Protein AF-A0A662V0G4-F1 (afdb_monomer_lite)

Foldseek 3Di:
DQKDKAKEFEDEPPDDQAAKEAEQVRCVSQVHDQQWWKWKADPQDIAIHRYDYDNDDHRYIYHHNNVCVRRVHDGIGMIMIGTDLEGEAQEKEKEWPDPDDDPQQVVQVLVVLAQDKDFAPDWDWDQDPVGITIIGMHGPGPDRIYTHHPNRHYHYPPPDDDPPPDDDDLQVLQLVLLCVLLVVVVWDKDAQDWFAFPVRDTDTFGMKTWDDDPNDIQIETEAEELDPDAAELVVLVVVLCNQVRTPDHHPAYEYEYQHHPPRNVVSCVVSRYHYQHLVHGDDPVCSVSSSVSSNVVVVVVVCVVDPPPVVVVPPPPPPPDDDD

Radius of gyration: 27.11 Å; chains: 1; bounding box: 57×65×72 Å

Secondary structure (DSSP, 8-state):
--EEEEEEEEESSSS-TT-EEEEHHHHHHHT--TT--EEEE-SS-EEEE--EEE--STTEEEEEHHHHHHHT-SSEEEEEEEE-SEEE-SEEEEEESSSPPPHHHHHHHHHHHTTEEEETT--EEEEETTEEEEEEEE-S-SSSEEEE-TTSEEEE---S-----S---THHHHHHHHHHHHHHTT-EEEEEEEEEBTTS-EEEEEEEEEEEETTEEEEEEEEEE--SSPBPHHHHHHHHHHHHHBSS--SEEEEEES-B-HHHHHHHHHTT-EEEE-SS---GGGHHHHHHHHHHHHHHHHHHHS---GGGSSTTTTTSS---

pLDDT: mean 83.18, std 15.46, range [26.61, 97.81]

Structure (mmCIF, N/CA/C/O backbone):
data_AF-A0A662V0G4-F1
#
_entry.id   AF-A0A662V0G4-F1
#
loop_
_atom_site.group_PDB
_atom_site.id
_atom_site.type_symbol
_atom_site.label_atom_id
_atom_site.label_alt_id
_atom_site.label_comp_id
_atom_site.label_asym_id
_atom_site.label_entity_id
_atom_site.label_seq_id
_atom_site.pdbx_PDB_ins_code
_atom_site.Cartn_x
_atom_site.Cartn_y
_atom_site.Cartn_z
_atom_site.occupancy
_atom_site.B_iso_or_equiv
_atom_site.auth_seq_id
_atom_site.auth_comp_id
_atom_site.auth_asym_id
_atom_site.auth_atom_id
_atom_site.pdbx_PDB_model_num
ATOM 1 N N . MET A 1 1 ? 1.136 -5.731 -33.410 1.00 61.22 1 MET A N 1
ATOM 2 C CA . MET A 1 1 ? 2.241 -5.546 -32.441 1.00 61.22 1 MET A CA 1
ATOM 3 C C . MET A 1 1 ? 3.493 -5.226 -33.228 1.00 61.22 1 MET A C 1
ATOM 5 O O . MET A 1 1 ? 3.832 -6.009 -34.108 1.00 61.22 1 MET A O 1
ATOM 9 N N . ASN A 1 2 ? 4.145 -4.099 -32.943 1.00 84.56 2 ASN A N 1
ATOM 10 C CA . ASN A 1 2 ? 5.419 -3.763 -33.577 1.00 84.56 2 ASN A CA 1
ATOM 11 C C . ASN A 1 2 ? 6.493 -4.709 -33.032 1.00 84.56 2 ASN A C 1
ATOM 13 O O . ASN A 1 2 ? 6.664 -4.815 -31.814 1.00 84.56 2 ASN A O 1
ATOM 17 N N . LYS A 1 3 ? 7.183 -5.420 -33.924 1.00 92.81 3 LYS A N 1
ATOM 18 C CA . LYS A 1 3 ? 8.280 -6.328 -33.582 1.00 92.81 3 LYS A CA 1
ATOM 19 C C . LYS A 1 3 ? 9.451 -6.148 -34.537 1.00 92.81 3 LYS A C 1
ATOM 21 O O . LYS A 1 3 ? 9.243 -5.809 -35.699 1.00 92.81 3 LYS A O 1
ATOM 26 N N . ALA A 1 4 ? 10.653 -6.405 -34.043 1.00 95.50 4 ALA A N 1
ATOM 27 C CA . ALA A 1 4 ? 11.883 -6.375 -34.819 1.00 95.50 4 ALA A CA 1
ATOM 28 C C . ALA A 1 4 ? 12.682 -7.655 -34.561 1.00 95.50 4 ALA A C 1
ATOM 30 O O . ALA A 1 4 ? 12.714 -8.162 -33.437 1.00 95.50 4 ALA A O 1
ATOM 31 N N . ARG A 1 5 ? 13.313 -8.183 -35.612 1.00 96.81 5 ARG A N 1
ATOM 32 C CA . ARG A 1 5 ? 14.304 -9.253 -35.482 1.00 96.81 5 ARG A CA 1
ATOM 33 C C . ARG A 1 5 ? 15.634 -8.641 -35.082 1.00 96.81 5 ARG A C 1
ATOM 35 O O . ARG A 1 5 ? 16.038 -7.634 -35.655 1.00 96.81 5 ARG A O 1
ATOM 42 N N . VAL A 1 6 ? 16.289 -9.261 -34.114 1.00 97.38 6 VAL A N 1
ATOM 43 C CA . VAL A 1 6 ? 17.529 -8.755 -33.532 1.00 97.38 6 VAL A CA 1
ATOM 44 C C . VAL A 1 6 ? 18.535 -9.874 -33.325 1.00 97.38 6 VAL A C 1
ATOM 46 O O . VAL A 1 6 ? 18.170 -11.040 -33.167 1.00 97.38 6 VAL A O 1
ATOM 49 N N . ILE A 1 7 ? 19.808 -9.501 -33.304 1.00 97.81 7 ILE A N 1
ATOM 50 C CA . ILE A 1 7 ? 20.884 -10.330 -32.771 1.00 97.81 7 ILE A CA 1
ATOM 51 C C . ILE A 1 7 ? 20.972 -10.014 -31.279 1.00 97.81 7 ILE A C 1
ATOM 53 O O . ILE A 1 7 ? 21.059 -8.849 -30.901 1.00 97.81 7 ILE A O 1
ATOM 57 N N . ILE A 1 8 ? 20.910 -11.032 -30.430 1.00 97.44 8 ILE A N 1
ATOM 58 C CA . ILE A 1 8 ? 21.056 -10.899 -28.982 1.00 97.44 8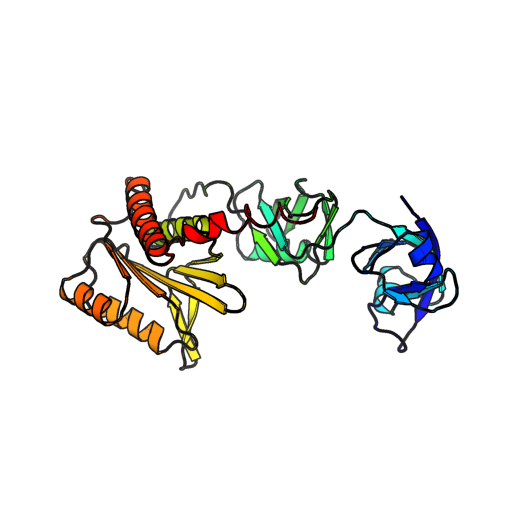 ILE A CA 1
ATOM 59 C C . ILE A 1 8 ? 22.460 -11.357 -28.617 1.00 97.44 8 ILE A C 1
ATOM 61 O O . ILE A 1 8 ? 22.795 -12.517 -28.841 1.00 97.44 8 ILE A O 1
ATOM 65 N N . GLU A 1 9 ? 23.255 -10.470 -28.030 1.00 97.19 9 GLU A N 1
ATOM 66 C CA . GLU A 1 9 ? 24.608 -10.762 -27.556 1.00 97.19 9 GLU A CA 1
ATOM 67 C C . GLU A 1 9 ? 24.687 -10.612 -26.033 1.00 97.19 9 GLU A C 1
ATOM 69 O O . GLU A 1 9 ? 24.270 -9.601 -25.466 1.00 97.19 9 GLU A O 1
ATOM 74 N N . VAL A 1 10 ? 25.242 -11.615 -25.357 1.00 95.56 10 VAL A N 1
ATOM 75 C CA . VAL A 1 10 ? 25.528 -11.577 -23.922 1.00 95.56 10 VAL A CA 1
ATOM 76 C C . VAL A 1 10 ? 26.923 -11.004 -23.718 1.00 95.56 10 VAL A C 1
ATOM 78 O O . VAL A 1 10 ? 27.914 -11.582 -24.158 1.00 95.56 10 VAL A O 1
ATOM 81 N N . LYS A 1 11 ? 27.020 -9.897 -22.982 1.00 92.75 11 LYS A N 1
ATOM 82 C CA . LYS A 1 11 ? 28.309 -9.350 -22.547 1.00 92.75 11 LYS A CA 1
ATOM 83 C C . LYS A 1 11 ? 28.551 -9.683 -21.079 1.00 92.75 11 LYS A C 1
ATOM 85 O O . LYS A 1 11 ? 27.774 -9.299 -20.203 1.00 92.75 11 LYS A O 1
ATOM 90 N N . LYS A 1 12 ? 29.646 -10.398 -20.823 1.00 79.62 12 LYS A N 1
ATOM 91 C CA . LYS A 1 12 ? 30.156 -10.664 -19.474 1.00 79.62 12 LYS A CA 1
ATOM 92 C C . LYS A 1 12 ? 31.055 -9.495 -19.068 1.00 79.62 12 LYS A C 1
ATOM 94 O O . LYS A 1 12 ? 31.826 -9.004 -19.887 1.00 79.62 12 LYS A O 1
ATOM 99 N N . ASP A 1 13 ? 30.881 -9.013 -17.843 1.00 76.69 13 ASP A N 1
ATOM 100 C CA . ASP A 1 13 ? 31.739 -8.034 -17.153 1.00 76.69 13 ASP A CA 1
ATOM 101 C C . ASP A 1 13 ? 31.796 -6.593 -17.702 1.00 76.69 13 ASP A C 1
ATOM 103 O O . ASP A 1 13 ? 32.146 -5.679 -16.960 1.00 76.69 13 ASP A O 1
ATOM 107 N N . SER A 1 14 ? 31.392 -6.337 -18.951 1.00 78.12 14 SER A N 1
ATOM 108 C CA . SER A 1 14 ? 31.441 -4.994 -19.558 1.00 78.12 14 SER A CA 1
ATOM 109 C C . SER A 1 14 ? 30.128 -4.203 -19.482 1.00 78.12 14 SER A C 1
ATOM 111 O O . SER A 1 14 ? 30.079 -3.042 -19.882 1.00 78.12 14 SER A O 1
ATOM 113 N N . VAL A 1 15 ? 29.044 -4.820 -19.007 1.00 84.62 15 VAL A N 1
ATOM 114 C CA . VAL A 1 15 ? 27.724 -4.188 -18.851 1.00 84.62 15 VAL A CA 1
ATOM 115 C C . VAL A 1 15 ? 27.079 -4.627 -17.542 1.00 84.62 15 VAL A C 1
ATOM 117 O O . VAL A 1 15 ? 27.382 -5.694 -17.010 1.00 84.62 15 VAL A O 1
ATOM 120 N N . ASN A 1 16 ? 26.149 -3.820 -17.023 1.00 86.69 16 ASN A N 1
ATOM 121 C CA . ASN A 1 16 ? 25.355 -4.205 -15.858 1.00 86.69 16 ASN A CA 1
ATOM 122 C C . ASN A 1 16 ? 24.701 -5.588 -16.105 1.00 86.69 16 ASN A C 1
ATOM 124 O O . ASN A 1 16 ? 24.047 -5.757 -17.138 1.00 86.69 16 ASN A O 1
ATOM 128 N N . PRO A 1 17 ? 24.809 -6.561 -15.175 1.00 85.38 17 PRO A N 1
ATOM 129 C CA . PRO A 1 17 ? 24.308 -7.926 -15.373 1.00 85.38 17 PRO A CA 1
ATOM 130 C C . PRO A 1 17 ? 22.815 -8.034 -15.707 1.00 85.38 17 PRO A C 1
ATOM 132 O O . PRO A 1 17 ? 22.381 -9.053 -16.241 1.00 85.38 17 PRO A O 1
ATOM 135 N N . ASN A 1 18 ? 22.027 -7.000 -15.396 1.00 85.25 18 ASN A N 1
ATOM 136 C CA . ASN A 1 18 ? 20.592 -6.926 -15.667 1.00 85.25 18 ASN A CA 1
ATOM 137 C C . ASN A 1 18 ? 20.233 -5.964 -16.820 1.00 85.25 18 ASN A C 1
ATOM 139 O O . ASN A 1 18 ? 19.049 -5.707 -17.041 1.00 85.25 18 ASN A O 1
ATOM 143 N N . ALA A 1 19 ? 21.219 -5.385 -17.514 1.00 89.88 19 ALA A N 1
ATOM 144 C CA . ALA A 1 19 ? 20.977 -4.442 -18.602 1.00 89.88 19 ALA A CA 1
ATOM 145 C C . ALA A 1 19 ? 20.433 -5.126 -19.857 1.00 89.88 19 ALA A C 1
ATOM 147 O O . ALA A 1 19 ? 20.766 -6.273 -20.160 1.00 89.88 19 ALA A O 1
ATOM 148 N N . VAL A 1 20 ? 19.631 -4.362 -20.599 1.00 93.88 20 VAL A N 1
ATOM 149 C CA . VAL A 1 20 ? 19.182 -4.670 -21.957 1.00 93.88 20 VAL A CA 1
ATOM 150 C C . VAL A 1 20 ? 19.365 -3.407 -22.784 1.00 93.88 20 VAL A C 1
ATOM 152 O O . VAL A 1 20 ? 18.537 -2.498 -22.739 1.00 93.88 20 VAL A O 1
ATOM 155 N N . LEU A 1 21 ? 20.489 -3.334 -23.485 1.00 96.19 21 LEU A N 1
ATOM 156 C CA . LEU A 1 21 ? 20.830 -2.234 -24.376 1.00 96.19 21 LEU A CA 1
ATOM 157 C C . LEU A 1 21 ? 20.339 -2.585 -25.775 1.00 96.19 21 LEU A C 1
ATOM 159 O O . LEU A 1 21 ? 20.616 -3.676 -26.267 1.00 96.19 21 LEU A O 1
ATOM 163 N N . VAL A 1 22 ? 19.605 -1.684 -26.413 1.00 97.00 22 VAL A N 1
ATOM 164 C CA . VAL A 1 22 ? 18.992 -1.924 -27.721 1.00 97.00 22 VAL A CA 1
ATOM 165 C C . VAL A 1 22 ? 19.455 -0.840 -28.682 1.00 97.00 22 VAL A C 1
ATOM 167 O O . VAL A 1 22 ? 19.440 0.343 -28.333 1.00 97.00 22 VAL A O 1
ATOM 170 N N . ALA A 1 23 ? 19.847 -1.256 -29.886 1.00 97.31 23 ALA A N 1
ATOM 171 C CA . ALA A 1 23 ? 20.289 -0.358 -30.942 1.00 97.31 23 ALA A CA 1
ATOM 172 C C . ALA A 1 23 ? 19.250 0.730 -31.255 1.00 97.31 23 ALA A C 1
ATOM 174 O O . ALA A 1 23 ? 18.039 0.482 -31.259 1.00 97.31 23 ALA A O 1
ATOM 175 N N . GLU A 1 24 ? 19.728 1.936 -31.555 1.00 96.88 24 GLU A N 1
ATOM 176 C CA . GLU A 1 24 ? 18.882 3.108 -31.810 1.00 96.88 24 GLU A CA 1
ATOM 177 C C . GLU A 1 24 ? 17.859 2.880 -32.924 1.00 96.88 24 GLU A C 1
ATOM 179 O O . GLU A 1 24 ? 16.685 3.213 -32.762 1.00 96.88 24 GLU A O 1
ATOM 184 N N . ASN A 1 25 ? 18.279 2.217 -34.004 1.00 96.38 25 ASN A N 1
ATOM 185 C CA . ASN A 1 25 ? 17.421 1.920 -35.146 1.00 96.38 25 ASN A CA 1
ATOM 186 C C . ASN A 1 25 ? 16.243 1.002 -34.768 1.00 96.38 25 ASN A C 1
ATOM 188 O O . ASN A 1 25 ? 15.147 1.150 -35.298 1.00 96.38 25 ASN A O 1
ATOM 192 N N . VAL A 1 26 ? 16.446 0.072 -33.829 1.00 96.12 26 VAL A N 1
ATOM 193 C CA . VAL A 1 26 ? 15.387 -0.813 -33.322 1.00 96.12 26 VAL A CA 1
ATOM 194 C C . VAL A 1 26 ? 14.425 -0.033 -32.425 1.00 96.12 26 VAL A C 1
ATOM 196 O O . VAL A 1 26 ? 13.214 -0.245 -32.490 1.00 96.12 26 VAL A O 1
ATOM 199 N N . PHE A 1 27 ? 14.946 0.892 -31.612 1.00 94.75 27 PHE A N 1
ATOM 200 C CA . PHE A 1 27 ? 14.135 1.806 -30.803 1.00 94.75 27 PHE A CA 1
ATOM 201 C C . PHE A 1 27 ? 13.198 2.643 -31.676 1.00 94.75 27 PHE A C 1
ATOM 203 O O . PHE A 1 27 ? 11.999 2.717 -31.406 1.00 94.75 27 PHE A O 1
ATOM 210 N N . GLU A 1 28 ? 13.735 3.219 -32.747 1.00 93.94 28 GLU A N 1
ATOM 211 C CA . GLU A 1 28 ? 12.999 4.060 -33.690 1.00 93.94 28 GLU A CA 1
ATOM 212 C C . GLU A 1 28 ? 11.995 3.250 -34.509 1.00 93.94 28 GLU A C 1
ATOM 214 O O . GLU A 1 28 ? 10.819 3.610 -34.556 1.00 93.94 28 GLU A O 1
ATOM 219 N N . GLN A 1 29 ? 12.408 2.100 -35.056 1.00 94.31 29 GLN A N 1
ATOM 220 C CA . GLN A 1 29 ? 11.527 1.192 -35.797 1.00 94.31 29 GLN A CA 1
ATOM 221 C C . GLN A 1 29 ? 10.298 0.780 -34.976 1.00 94.31 29 GLN A C 1
ATOM 223 O O . GLN A 1 29 ? 9.192 0.655 -35.503 1.00 94.31 29 GLN A O 1
ATOM 228 N N . LEU A 1 30 ? 10.485 0.531 -33.680 1.00 93.62 30 LEU A N 1
ATOM 229 C CA . LEU A 1 30 ? 9.405 0.124 -32.788 1.00 93.62 30 LEU A CA 1
ATOM 230 C C . LEU A 1 30 ? 8.642 1.305 -32.176 1.00 93.62 30 LEU A C 1
ATOM 232 O O . LEU A 1 30 ? 7.596 1.080 -31.557 1.00 93.62 30 LEU A O 1
ATOM 236 N N . GLY A 1 31 ? 9.129 2.536 -32.352 1.00 92.19 31 GLY A N 1
ATOM 237 C CA . GLY A 1 31 ? 8.601 3.736 -31.709 1.00 92.19 31 GLY A CA 1
ATOM 238 C C . GLY A 1 31 ? 8.655 3.638 -30.185 1.00 92.19 31 GLY A C 1
ATOM 239 O O . GLY A 1 31 ? 7.655 3.909 -29.518 1.00 92.19 31 GLY A O 1
ATOM 240 N N . LEU A 1 32 ? 9.760 3.133 -29.634 1.00 90.69 32 LEU A N 1
ATOM 241 C CA . LEU A 1 32 ? 9.944 2.940 -28.195 1.00 90.69 32 LEU A CA 1
ATOM 242 C C . LEU A 1 32 ? 10.338 4.242 -27.489 1.00 90.69 32 LEU A C 1
ATOM 244 O O . LEU A 1 32 ? 11.076 5.063 -28.025 1.00 90.69 32 LEU A O 1
ATOM 248 N N . SER A 1 33 ? 9.883 4.377 -26.246 1.00 87.12 33 SER A N 1
ATOM 249 C CA . SER A 1 33 ? 10.313 5.400 -25.290 1.00 87.12 33 SER A CA 1
ATOM 250 C C . SER A 1 33 ? 10.992 4.771 -24.070 1.00 87.12 33 SER A C 1
ATOM 252 O O . SER A 1 33 ? 10.814 3.585 -23.788 1.00 87.12 33 SER A O 1
ATOM 254 N N . ASP A 1 34 ? 11.683 5.578 -23.262 1.00 78.75 34 ASP A N 1
ATOM 255 C CA . ASP A 1 34 ? 12.341 5.131 -22.020 1.00 78.75 34 ASP A CA 1
ATOM 256 C C . ASP A 1 34 ? 11.374 4.632 -20.930 1.00 78.75 34 ASP A C 1
ATOM 258 O O . ASP A 1 34 ? 11.798 4.189 -19.856 1.00 78.75 34 ASP A O 1
ATOM 262 N N . LYS A 1 35 ? 10.061 4.746 -21.151 1.00 77.69 35 LYS A N 1
ATOM 263 C CA . LYS A 1 35 ? 9.017 4.241 -20.249 1.00 77.69 35 LYS A CA 1
ATOM 264 C C . LYS A 1 35 ? 8.457 2.894 -20.701 1.00 77.69 35 LYS A C 1
ATOM 266 O O . LYS A 1 35 ? 7.799 2.229 -19.900 1.00 77.69 35 LYS A O 1
ATOM 271 N N . ASP A 1 36 ? 8.720 2.496 -21.941 1.00 85.00 36 ASP A N 1
ATOM 272 C CA . ASP A 1 36 ? 8.149 1.287 -22.512 1.00 85.00 36 ASP A CA 1
ATOM 273 C C . ASP A 1 36 ? 8.798 0.030 -21.929 1.00 85.00 36 ASP A C 1
ATOM 275 O O . ASP A 1 36 ? 9.983 -0.011 -21.589 1.00 85.00 36 ASP A O 1
ATOM 279 N N . LEU A 1 37 ? 7.997 -1.028 -21.836 1.00 86.81 37 LEU A N 1
ATOM 280 C CA . LEU A 1 37 ? 8.485 -2.381 -21.625 1.00 86.81 37 LEU A CA 1
ATOM 281 C C . LEU A 1 37 ? 8.405 -3.155 -22.937 1.00 86.81 37 LEU A C 1
ATOM 283 O O . LEU A 1 37 ? 7.459 -3.014 -23.721 1.00 86.81 37 LEU A O 1
ATOM 287 N N . VAL A 1 38 ? 9.382 -4.026 -23.149 1.00 89.94 38 VAL A N 1
ATOM 288 C CA . VAL A 1 38 ? 9.447 -4.898 -24.324 1.00 89.94 38 VAL A CA 1
ATOM 289 C C . VAL A 1 38 ? 9.469 -6.351 -23.891 1.00 89.94 38 VAL A C 1
ATOM 291 O O . VAL A 1 38 ? 10.000 -6.686 -22.831 1.00 89.94 38 VAL A O 1
ATOM 294 N N . VAL A 1 39 ? 8.911 -7.224 -24.726 1.00 89.94 39 VAL A N 1
ATOM 295 C CA . VAL A 1 39 ? 9.215 -8.652 -24.650 1.00 89.94 39 VAL A CA 1
ATOM 296 C C . VAL A 1 39 ? 10.459 -8.882 -25.493 1.00 89.94 39 VAL A C 1
ATOM 298 O O . VAL A 1 39 ? 10.429 -8.648 -26.700 1.00 89.94 39 VAL A O 1
ATOM 301 N N . LEU A 1 40 ? 11.528 -9.353 -24.861 1.00 93.19 40 LEU A N 1
ATOM 302 C CA . LEU A 1 40 ? 12.683 -9.914 -25.548 1.00 93.19 40 LEU A CA 1
ATOM 303 C C . LEU A 1 40 ? 12.506 -11.431 -25.602 1.00 93.19 40 LEU A C 1
ATOM 305 O O . LEU A 1 40 ? 12.275 -12.067 -24.570 1.00 93.19 40 LEU A O 1
ATOM 309 N N . LYS A 1 41 ? 12.562 -12.004 -26.800 1.00 93.31 41 LYS A N 1
ATOM 310 C CA . LYS A 1 41 ? 12.237 -13.405 -27.054 1.00 93.31 41 LYS A CA 1
ATOM 311 C C . LYS A 1 41 ? 13.312 -14.074 -27.909 1.00 93.31 41 LYS A C 1
ATOM 313 O O . LYS A 1 41 ? 13.775 -13.502 -28.887 1.00 93.31 41 LYS A O 1
ATOM 318 N N . THR A 1 42 ? 13.642 -15.308 -27.554 1.00 93.19 42 THR A N 1
ATOM 319 C CA . THR A 1 42 ? 14.332 -16.293 -28.393 1.00 93.19 42 THR A CA 1
ATOM 320 C C . THR A 1 42 ? 13.346 -17.391 -28.793 1.00 93.19 42 THR A C 1
ATOM 322 O O . THR A 1 42 ? 12.199 -17.418 -28.333 1.00 93.19 42 THR A O 1
ATOM 325 N N . ASP A 1 43 ? 13.787 -18.356 -29.594 1.00 87.25 43 ASP A N 1
ATOM 326 C CA . ASP A 1 43 ? 12.960 -19.522 -29.932 1.00 87.25 43 ASP A CA 1
ATOM 327 C C . ASP A 1 43 ? 12.581 -20.354 -28.696 1.00 87.25 43 ASP A C 1
ATOM 329 O O . ASP A 1 43 ? 11.567 -21.051 -28.686 1.00 87.25 43 ASP A O 1
ATOM 333 N N . ARG A 1 44 ? 13.376 -20.253 -27.624 1.00 84.19 44 ARG A N 1
ATOM 334 C CA . ARG A 1 44 ? 13.243 -21.077 -26.418 1.00 84.19 44 ARG A CA 1
ATOM 335 C C . ARG A 1 44 ? 12.506 -20.369 -25.290 1.00 84.19 44 ARG A C 1
ATOM 337 O O . ARG A 1 44 ? 11.780 -21.015 -24.535 1.00 84.19 44 ARG A O 1
ATOM 344 N N . LYS A 1 45 ? 12.731 -19.065 -25.112 1.00 89.75 45 LYS A N 1
ATOM 345 C CA . LYS A 1 45 ? 12.256 -18.321 -23.939 1.00 89.75 45 LYS A CA 1
ATOM 346 C C . LYS A 1 45 ? 11.911 -16.879 -24.277 1.00 89.75 45 LYS A C 1
ATOM 348 O O . LYS A 1 45 ? 12.393 -16.313 -25.247 1.00 89.75 45 LYS A O 1
ATOM 353 N N . ALA A 1 46 ? 11.096 -16.268 -23.428 1.00 86.81 46 ALA A N 1
ATOM 354 C CA . ALA A 1 46 ? 10.758 -14.857 -23.514 1.00 86.81 46 ALA A CA 1
ATOM 355 C C . ALA A 1 46 ? 10.795 -14.221 -22.128 1.00 86.81 46 ALA A C 1
ATOM 357 O O . ALA A 1 46 ? 10.455 -14.863 -21.132 1.00 86.81 46 ALA A O 1
ATOM 358 N N . ILE A 1 47 ? 11.183 -12.952 -22.074 1.00 84.44 47 ILE A N 1
ATOM 359 C CA . ILE A 1 47 ? 11.217 -12.151 -20.852 1.00 84.44 47 ILE A CA 1
ATOM 360 C C . ILE A 1 47 ? 10.682 -10.754 -21.133 1.00 84.44 47 ILE A C 1
ATOM 362 O O . ILE A 1 47 ? 10.813 -10.253 -22.247 1.00 84.44 47 ILE A O 1
ATOM 366 N N . VAL A 1 48 ? 10.118 -10.106 -20.115 1.00 83.62 48 VAL A N 1
ATOM 367 C CA . VAL A 1 48 ? 9.801 -8.677 -20.184 1.00 83.62 48 VAL A CA 1
ATOM 368 C C . VAL A 1 48 ? 10.888 -7.881 -19.500 1.00 83.62 48 VAL A C 1
ATOM 370 O O . VAL A 1 48 ? 11.275 -8.177 -18.370 1.00 83.62 48 VAL A O 1
ATOM 373 N N . VAL A 1 49 ? 11.375 -6.872 -20.207 1.00 86.31 49 VAL A N 1
ATOM 374 C CA . VAL A 1 49 ? 12.510 -6.054 -19.798 1.00 86.31 49 VAL A CA 1
ATOM 375 C C . VAL A 1 49 ? 12.251 -4.596 -20.119 1.00 86.31 49 VAL A C 1
ATOM 377 O O . VAL A 1 49 ? 11.449 -4.258 -20.993 1.00 86.31 49 VAL A O 1
ATOM 380 N N . LYS A 1 50 ? 12.948 -3.731 -19.388 1.00 88.69 50 LYS A N 1
ATOM 381 C CA . LYS A 1 50 ? 13.041 -2.319 -19.719 1.00 88.69 50 LYS A CA 1
ATOM 382 C C . LYS A 1 50 ? 14.238 -2.140 -20.661 1.00 88.69 50 LYS A C 1
ATOM 384 O O . LYS A 1 50 ? 15.358 -2.388 -20.209 1.00 88.69 50 LYS A O 1
ATOM 389 N N . PRO A 1 51 ? 14.029 -1.772 -21.934 1.00 92.81 51 PRO A N 1
ATOM 390 C CA . PRO A 1 51 ? 15.130 -1.529 -22.848 1.00 92.81 51 PRO A CA 1
ATOM 391 C C . PRO A 1 51 ? 15.785 -0.180 -22.528 1.00 92.81 51 PRO A C 1
ATOM 393 O O . PRO A 1 51 ? 15.140 0.733 -22.011 1.00 92.81 51 PRO A O 1
ATOM 396 N N . VAL A 1 52 ? 17.064 -0.053 -22.856 1.00 93.69 52 VAL A N 1
ATOM 397 C CA . VAL A 1 52 ? 17.816 1.203 -22.802 1.00 93.69 52 VAL A CA 1
ATOM 398 C C . VAL A 1 52 ? 18.342 1.481 -24.203 1.00 93.69 52 VAL A C 1
ATOM 400 O O . VAL A 1 52 ? 18.996 0.614 -24.787 1.00 93.69 52 VAL A O 1
ATOM 403 N N . LYS A 1 53 ? 18.033 2.659 -24.756 1.00 95.56 53 LYS A N 1
ATOM 404 C CA . LYS A 1 53 ? 18.540 3.068 -26.072 1.00 95.56 53 LYS A CA 1
ATOM 405 C C . LYS A 1 53 ? 20.061 3.196 -25.993 1.00 95.56 53 LYS A C 1
ATOM 407 O O . LYS A 1 53 ? 20.577 3.803 -25.056 1.00 95.56 53 LYS A O 1
ATOM 412 N N . ALA A 1 54 ? 20.771 2.602 -26.947 1.00 93.50 54 ALA A N 1
ATOM 413 C CA . ALA A 1 54 ? 22.226 2.639 -26.993 1.00 93.50 54 ALA A CA 1
ATOM 414 C C . ALA A 1 54 ? 22.741 2.790 -28.428 1.00 93.50 54 ALA A C 1
ATOM 416 O O . ALA A 1 54 ? 22.233 2.149 -29.351 1.00 93.50 54 ALA A O 1
ATOM 417 N N . SER A 1 55 ? 23.796 3.587 -28.586 1.00 95.38 55 SER A N 1
ATOM 418 C CA . SER A 1 55 ? 24.532 3.761 -29.840 1.00 95.38 55 SER A CA 1
ATOM 419 C C . SER A 1 55 ? 25.429 2.541 -30.099 1.00 95.38 55 SER A C 1
ATOM 421 O O . SER A 1 55 ? 26.631 2.555 -29.841 1.00 95.38 55 SER A O 1
ATOM 423 N N . ILE A 1 56 ? 24.815 1.443 -30.542 1.00 94.19 56 ILE A N 1
ATOM 424 C CA . ILE A 1 56 ? 25.457 0.153 -30.845 1.00 94.19 56 ILE A CA 1
ATOM 425 C C . ILE A 1 56 ? 25.118 -0.302 -32.268 1.00 94.19 56 ILE A C 1
ATOM 427 O O . ILE A 1 56 ? 24.318 0.332 -32.957 1.00 94.19 56 ILE A O 1
ATOM 431 N N . THR A 1 57 ? 25.727 -1.405 -32.713 1.00 94.81 57 THR A N 1
ATOM 432 C CA . THR A 1 57 ? 25.508 -1.978 -34.049 1.00 94.81 57 THR A CA 1
ATOM 433 C C . THR A 1 57 ? 24.012 -2.128 -34.364 1.00 94.81 57 THR A C 1
ATOM 435 O O . THR A 1 57 ? 23.261 -2.602 -33.508 1.00 94.81 57 THR A O 1
ATOM 438 N N . PRO A 1 58 ? 23.553 -1.764 -35.577 1.00 96.12 58 PRO A N 1
ATOM 439 C CA . PRO A 1 58 ? 22.147 -1.881 -35.942 1.00 96.12 58 PRO A CA 1
ATOM 440 C C . PRO A 1 58 ? 21.586 -3.288 -35.733 1.00 96.12 58 PRO A C 1
ATOM 442 O O . PRO A 1 58 ? 22.261 -4.283 -35.995 1.00 96.12 58 PRO A O 1
ATOM 445 N N . ASN A 1 59 ? 20.329 -3.369 -35.292 1.00 95.88 59 ASN A N 1
ATOM 446 C CA . ASN A 1 59 ? 19.631 -4.627 -34.982 1.00 95.88 59 ASN A CA 1
ATOM 447 C C . ASN A 1 59 ? 20.281 -5.477 -33.873 1.00 95.88 59 ASN A C 1
ATOM 449 O O . ASN A 1 59 ? 19.907 -6.638 -33.701 1.00 95.88 59 ASN A O 1
ATOM 453 N N . LEU A 1 60 ? 21.220 -4.919 -33.106 1.00 96.88 60 LEU A N 1
ATOM 454 C CA . LEU A 1 60 ? 21.828 -5.586 -31.960 1.00 96.88 60 LEU A CA 1
ATOM 455 C C . LEU A 1 60 ? 21.066 -5.267 -30.669 1.00 96.88 60 LEU A C 1
ATOM 457 O O . LEU A 1 60 ? 20.628 -4.138 -30.425 1.00 96.88 60 LEU A O 1
ATOM 461 N N . VAL A 1 61 ? 20.958 -6.275 -29.811 1.00 97.50 61 VAL A N 1
ATOM 462 C CA . VAL A 1 61 ? 20.562 -6.148 -28.413 1.00 97.50 61 VAL A CA 1
ATOM 463 C C . VAL A 1 61 ? 21.670 -6.744 -27.556 1.00 97.50 61 VAL A C 1
ATOM 465 O O . VAL A 1 61 ? 21.929 -7.943 -27.621 1.00 97.50 61 VAL A O 1
ATOM 468 N N . ILE A 1 62 ? 22.308 -5.917 -26.730 1.00 97.06 62 ILE A N 1
ATOM 469 C CA . ILE A 1 62 ? 23.301 -6.374 -25.757 1.00 97.06 62 ILE A CA 1
ATOM 470 C C . ILE A 1 62 ? 22.598 -6.607 -24.425 1.00 97.06 62 ILE A C 1
ATOM 472 O O . ILE A 1 62 ? 21.961 -5.704 -23.878 1.00 97.06 62 ILE A O 1
ATOM 476 N N . ILE A 1 63 ? 22.739 -7.809 -23.878 1.00 96.38 63 ILE A N 1
ATOM 477 C CA . ILE A 1 63 ? 22.178 -8.178 -22.582 1.00 96.38 63 ILE A CA 1
ATOM 478 C C . ILE A 1 63 ? 23.268 -8.532 -21.575 1.00 96.38 63 ILE A C 1
ATOM 480 O O . ILE A 1 63 ? 24.306 -9.101 -21.915 1.00 96.38 63 ILE A O 1
ATOM 484 N N . GLY A 1 64 ? 23.015 -8.204 -20.310 1.00 93.56 64 GLY A N 1
ATOM 485 C CA . GLY A 1 64 ? 23.862 -8.639 -19.207 1.00 93.56 64 GLY A CA 1
ATOM 486 C C . GLY A 1 64 ? 23.708 -10.133 -18.899 1.00 93.56 64 GLY A C 1
ATOM 487 O O . GLY A 1 64 ? 22.725 -10.782 -19.269 1.00 93.56 64 GLY A O 1
ATOM 488 N N . GLU A 1 65 ? 24.682 -10.683 -18.175 1.00 91.56 65 GLU A N 1
ATOM 489 C CA . GLU A 1 65 ? 24.789 -12.123 -17.909 1.00 91.56 65 GLU A CA 1
ATOM 490 C C . GLU A 1 65 ? 23.540 -12.735 -17.237 1.00 91.56 65 GLU A C 1
ATOM 492 O O . GLU A 1 65 ? 23.127 -13.845 -17.583 1.00 91.56 65 GLU A O 1
ATOM 497 N N . ASN A 1 66 ? 22.885 -12.025 -16.309 1.00 89.81 66 ASN A N 1
ATOM 498 C CA . ASN A 1 66 ? 21.682 -12.545 -15.645 1.00 89.81 66 ASN A CA 1
ATOM 499 C C . ASN A 1 66 ? 20.505 -12.643 -16.615 1.00 89.81 66 ASN A C 1
ATOM 501 O O . ASN A 1 66 ? 19.752 -13.616 -16.585 1.00 89.81 66 ASN A O 1
ATOM 505 N N . VAL A 1 67 ? 20.359 -11.652 -17.495 1.00 89.25 67 VAL A N 1
ATOM 506 C CA . VAL A 1 67 ? 19.333 -11.655 -18.542 1.00 89.25 67 VAL A CA 1
ATOM 507 C C . VAL A 1 67 ? 19.584 -12.813 -19.512 1.00 89.25 67 VAL A C 1
ATOM 509 O O . VAL A 1 67 ? 18.649 -13.553 -19.832 1.00 89.25 67 VAL A O 1
ATOM 512 N N . GLY A 1 68 ? 20.848 -13.032 -19.897 1.00 92.25 68 GLY A N 1
ATOM 513 C CA . GLY A 1 68 ? 21.278 -14.165 -20.722 1.00 92.25 68 GLY A CA 1
ATOM 514 C C . GLY A 1 68 ? 20.912 -15.513 -20.104 1.00 92.25 68 GLY A C 1
ATOM 515 O O . GLY A 1 68 ? 20.263 -16.333 -20.754 1.00 92.25 68 GLY A O 1
ATOM 516 N N . LYS A 1 69 ? 21.204 -15.712 -18.809 1.00 90.50 69 LYS A N 1
ATOM 517 C CA . LYS A 1 69 ? 20.820 -16.922 -18.052 1.00 90.50 69 LYS A CA 1
ATOM 518 C C . LYS A 1 69 ? 19.310 -17.171 -18.081 1.00 90.50 69 LYS A C 1
ATOM 520 O O . LYS A 1 69 ? 18.877 -18.308 -18.291 1.00 90.50 69 LYS A O 1
ATOM 525 N N . ILE A 1 70 ? 18.500 -16.123 -17.904 1.00 87.50 70 ILE A N 1
ATOM 526 C CA . ILE A 1 70 ? 17.039 -16.257 -17.936 1.00 87.50 70 ILE A CA 1
ATOM 527 C C . ILE A 1 70 ? 16.576 -16.660 -19.340 1.00 87.50 70 ILE A C 1
ATOM 529 O O . ILE A 1 70 ? 15.817 -17.622 -19.447 1.00 87.50 70 ILE A O 1
ATOM 533 N N . LEU A 1 71 ? 17.066 -15.998 -20.395 1.00 88.75 71 LEU A N 1
ATOM 534 C CA . LEU A 1 71 ? 16.723 -16.298 -21.794 1.00 88.75 71 LEU A CA 1
ATOM 535 C C . LEU A 1 71 ? 17.348 -17.590 -22.339 1.00 88.75 71 LEU A C 1
ATOM 537 O O . LEU A 1 71 ? 16.878 -18.117 -23.344 1.00 88.75 71 LEU A O 1
ATOM 541 N N . GLY A 1 72 ? 18.352 -18.147 -21.661 1.00 91.62 72 GLY A N 1
ATOM 542 C CA . GLY A 1 72 ? 19.094 -19.317 -22.131 1.00 91.62 72 GLY A CA 1
ATOM 543 C C . GLY A 1 72 ? 20.107 -19.010 -23.241 1.00 91.62 72 GLY A C 1
ATOM 544 O O . GLY A 1 72 ? 20.570 -19.943 -23.900 1.00 91.62 72 GLY A O 1
ATOM 545 N N . VAL A 1 73 ? 20.458 -17.737 -23.430 1.00 93.25 73 VAL A N 1
ATOM 546 C CA . VAL A 1 73 ? 21.485 -17.283 -24.378 1.00 93.25 73 VAL A CA 1
ATOM 547 C C . VAL A 1 73 ? 22.837 -17.343 -23.671 1.00 93.25 73 VAL A C 1
ATOM 549 O O . VAL A 1 73 ? 22.957 -16.869 -22.540 1.00 93.25 73 VAL A O 1
ATOM 552 N N . ARG A 1 74 ? 23.848 -17.950 -24.304 1.00 89.69 74 ARG A N 1
ATOM 553 C CA . ARG A 1 74 ? 25.206 -18.045 -23.732 1.00 89.69 74 ARG A CA 1
ATOM 554 C C . ARG A 1 74 ? 26.123 -16.934 -24.223 1.00 89.69 74 ARG A C 1
ATOM 556 O O . ARG A 1 74 ? 26.704 -16.256 -23.385 1.00 89.69 74 ARG A O 1
ATOM 563 N N . ASP A 1 75 ? 26.192 -16.764 -25.542 1.00 92.56 75 ASP A N 1
ATOM 564 C CA . ASP A 1 75 ? 27.046 -15.771 -26.197 1.00 92.56 75 ASP A CA 1
ATOM 565 C C . ASP A 1 75 ? 26.232 -14.960 -27.212 1.00 92.56 75 ASP A C 1
ATOM 567 O O . ASP A 1 75 ? 25.925 -13.806 -26.941 1.00 92.56 75 ASP A O 1
ATOM 571 N N . ILE A 1 76 ? 25.806 -15.555 -28.333 1.00 95.62 76 ILE A N 1
ATOM 572 C CA . ILE A 1 76 ? 25.002 -14.874 -29.364 1.00 95.62 76 ILE A CA 1
ATOM 573 C C . ILE A 1 76 ? 23.846 -15.771 -29.820 1.00 95.62 76 ILE A C 1
ATOM 575 O O . ILE A 1 76 ? 24.028 -16.973 -30.008 1.00 95.62 76 ILE A O 1
ATOM 579 N N . GLU A 1 77 ? 22.656 -15.200 -30.011 1.00 96.00 77 GLU A N 1
ATOM 580 C CA . GLU A 1 77 ? 21.479 -15.899 -30.544 1.00 96.00 77 GLU A CA 1
ATOM 581 C C . GLU A 1 77 ? 20.580 -14.930 -31.326 1.00 96.00 77 GLU A C 1
ATOM 583 O O . GLU A 1 77 ? 20.516 -13.739 -31.021 1.00 96.00 77 GLU A O 1
ATOM 588 N N . LEU A 1 78 ? 19.870 -15.426 -32.341 1.00 96.69 78 LEU A N 1
ATOM 589 C CA . LEU A 1 78 ? 18.831 -14.642 -33.008 1.00 96.69 78 LEU A CA 1
ATOM 590 C C . LEU A 1 78 ? 17.582 -14.569 -32.128 1.00 96.69 78 LEU A C 1
ATOM 592 O O . LEU A 1 78 ? 17.200 -15.536 -31.470 1.00 96.69 78 LEU A O 1
ATOM 596 N N . GLY A 1 79 ? 16.916 -13.422 -32.145 1.00 96.12 79 GLY A N 1
ATOM 597 C CA . GLY A 1 79 ? 15.701 -13.224 -31.377 1.00 96.12 79 GLY A CA 1
ATOM 598 C C . GLY A 1 79 ? 14.765 -12.189 -31.973 1.00 96.12 79 GLY A C 1
ATOM 599 O O . GLY A 1 79 ? 14.970 -11.638 -33.057 1.00 96.12 79 GLY A O 1
ATOM 600 N N . GLU A 1 80 ? 13.705 -11.928 -31.226 1.00 96.75 80 GLU A N 1
ATOM 601 C CA . GLU A 1 80 ? 12.727 -10.896 -31.515 1.00 96.75 80 GLU A CA 1
ATOM 602 C C . GLU A 1 80 ? 12.583 -9.982 -30.300 1.00 96.75 80 GLU A C 1
ATOM 604 O O . GLU A 1 80 ? 12.514 -10.432 -29.153 1.00 96.75 80 GLU A O 1
ATOM 609 N N . ILE A 1 81 ? 12.480 -8.686 -30.563 1.00 95.88 81 ILE A N 1
ATOM 610 C CA . ILE A 1 81 ? 12.050 -7.693 -29.587 1.00 95.88 81 ILE A CA 1
ATOM 611 C C . ILE A 1 81 ? 10.688 -7.164 -30.015 1.00 95.88 81 ILE A C 1
ATOM 613 O O . ILE A 1 81 ? 10.475 -6.780 -31.166 1.00 95.88 81 ILE A O 1
ATOM 617 N N . VAL A 1 82 ? 9.737 -7.204 -29.090 1.00 92.25 82 VAL A N 1
ATOM 618 C CA . VAL A 1 82 ? 8.338 -6.867 -29.349 1.00 92.25 82 VAL A CA 1
ATOM 619 C C . VAL A 1 82 ? 7.940 -5.730 -28.426 1.00 92.25 82 VAL A C 1
ATOM 621 O O . VAL A 1 82 ? 8.020 -5.869 -27.201 1.00 92.25 82 VAL A O 1
ATOM 624 N N . LYS A 1 83 ? 7.473 -4.615 -29.002 1.00 89.81 83 LYS A N 1
ATOM 625 C CA . LYS A 1 83 ? 6.859 -3.544 -28.216 1.00 89.81 83 LYS A CA 1
ATOM 626 C C . LYS A 1 83 ? 5.584 -4.077 -27.579 1.00 89.81 83 LYS A C 1
ATOM 628 O O . LYS A 1 83 ? 4.736 -4.674 -28.248 1.00 89.81 83 LYS A O 1
ATOM 633 N N . THR A 1 84 ? 5.455 -3.858 -26.279 1.00 82.62 84 THR A N 1
ATOM 634 C CA . THR A 1 84 ? 4.297 -4.315 -25.521 1.00 82.62 84 THR A CA 1
ATOM 635 C C . THR A 1 84 ? 3.432 -3.136 -25.120 1.00 82.62 84 THR A C 1
ATOM 637 O O . THR A 1 84 ? 3.926 -2.030 -24.933 1.00 82.62 84 THR A O 1
ATOM 640 N N . ASN A 1 85 ? 2.149 -3.406 -24.902 1.00 80.38 85 ASN A N 1
ATOM 641 C CA . ASN A 1 85 ? 1.272 -2.500 -24.165 1.00 80.38 85 ASN A CA 1
ATOM 642 C C . ASN A 1 85 ? 1.301 -2.846 -22.664 1.00 80.38 85 ASN A C 1
ATOM 644 O O . ASN A 1 85 ? 0.281 -2.750 -21.991 1.00 80.38 85 ASN A O 1
ATOM 648 N N . ILE A 1 86 ? 2.425 -3.361 -22.149 1.00 81.88 86 ILE A N 1
ATOM 649 C CA . ILE A 1 86 ? 2.596 -3.670 -20.729 1.00 81.88 86 ILE A CA 1
ATOM 650 C C . ILE A 1 86 ? 3.241 -2.458 -20.083 1.00 81.88 86 ILE A C 1
ATOM 652 O O . ILE A 1 86 ? 4.288 -1.992 -20.525 1.00 81.88 86 ILE A O 1
ATOM 656 N N . MET A 1 87 ? 2.648 -1.985 -18.998 1.00 78.69 87 MET A N 1
ATOM 657 C CA . MET A 1 87 ? 3.172 -0.844 -18.267 1.00 78.69 87 MET A CA 1
ATOM 658 C C . MET A 1 87 ? 3.708 -1.265 -16.911 1.00 78.69 87 MET A C 1
ATOM 660 O O . MET A 1 87 ? 3.091 -2.060 -16.197 1.00 78.69 87 MET A O 1
ATOM 664 N N . HIS A 1 88 ? 4.861 -0.715 -16.538 1.00 83.12 88 HIS A N 1
ATOM 665 C CA . HIS A 1 88 ? 5.330 -0.804 -15.163 1.00 83.12 88 HIS A CA 1
ATOM 666 C C . HIS A 1 88 ? 4.441 0.062 -14.272 1.00 83.12 88 HIS A C 1
ATOM 668 O O . HIS A 1 88 ? 4.221 1.234 -14.563 1.00 83.12 88 HIS A O 1
ATOM 674 N N . VAL A 1 89 ? 3.937 -0.517 -13.184 1.00 81.44 89 VAL A N 1
ATOM 675 C CA . VAL A 1 89 ? 3.106 0.214 -12.223 1.00 81.44 89 VAL A CA 1
ATOM 676 C C . VAL A 1 89 ? 3.883 0.482 -10.940 1.00 81.44 89 VAL A C 1
ATOM 678 O O . VAL A 1 89 ? 4.504 -0.416 -10.363 1.00 81.44 89 VAL A O 1
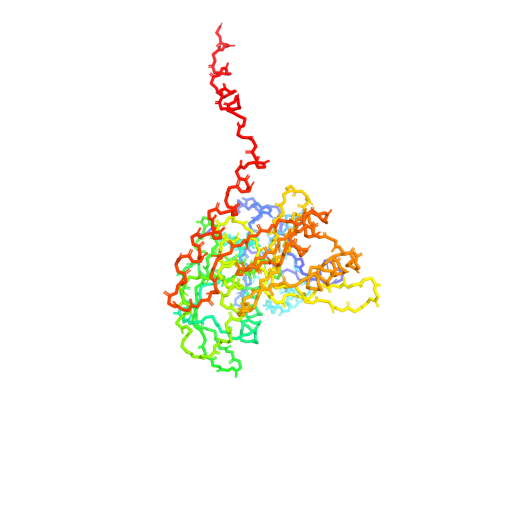ATOM 681 N N . GLY A 1 90 ? 3.838 1.729 -10.469 1.00 74.88 90 GLY A N 1
ATOM 682 C CA . GLY A 1 90 ? 4.417 2.119 -9.180 1.00 74.88 90 GLY A CA 1
ATOM 683 C C . GLY A 1 90 ? 3.613 1.589 -7.992 1.00 74.88 90 GLY A C 1
ATOM 684 O O . GLY A 1 90 ? 4.186 1.271 -6.954 1.00 74.88 90 GLY A O 1
ATOM 685 N N . LYS A 1 91 ? 2.301 1.413 -8.169 1.00 81.50 91 LYS A N 1
ATOM 686 C CA . LYS A 1 91 ? 1.365 0.935 -7.151 1.00 81.50 91 LYS A CA 1
ATOM 687 C C . LYS A 1 91 ? 0.342 -0.013 -7.777 1.00 81.50 91 LYS A C 1
ATOM 689 O O . LYS A 1 91 ? -0.137 0.236 -8.880 1.00 81.50 91 LYS A O 1
ATOM 694 N N . ALA A 1 92 ? 0.007 -1.085 -7.069 1.00 89.56 92 ALA A N 1
ATOM 695 C CA . ALA A 1 92 ? -1.070 -1.999 -7.421 1.00 89.56 92 ALA A CA 1
ATOM 696 C C . ALA A 1 92 ? -1.804 -2.477 -6.160 1.00 89.56 92 ALA A C 1
ATOM 698 O O . ALA A 1 92 ? -1.222 -2.586 -5.080 1.00 89.56 92 ALA A O 1
ATOM 699 N N . VAL A 1 93 ? -3.092 -2.764 -6.310 1.00 89.50 93 VAL A N 1
ATOM 700 C CA . VAL A 1 93 ? -4.009 -3.157 -5.245 1.00 89.50 93 VAL A CA 1
ATOM 701 C C . VAL A 1 93 ? -4.465 -4.597 -5.474 1.00 89.50 93 VAL A C 1
ATOM 703 O O . VAL A 1 93 ? -4.987 -4.938 -6.531 1.00 89.50 93 VAL A O 1
ATOM 706 N N . ILE A 1 94 ? -4.279 -5.445 -4.472 1.00 92.69 94 ILE A N 1
ATOM 707 C CA . ILE A 1 94 ? -4.651 -6.856 -4.439 1.00 92.69 94 ILE A CA 1
ATOM 708 C C . ILE A 1 94 ? -6.058 -6.973 -3.859 1.00 92.69 94 ILE A C 1
ATOM 710 O O . ILE A 1 94 ? -6.269 -6.667 -2.693 1.00 92.69 94 ILE A O 1
ATOM 714 N N . GLU A 1 95 ? -7.022 -7.450 -4.629 1.00 86.62 95 GLU A N 1
ATOM 715 C CA . GLU A 1 95 ? -8.367 -7.768 -4.152 1.00 86.62 95 GLU A CA 1
ATOM 716 C C . GLU A 1 95 ? -8.519 -9.283 -4.038 1.00 86.62 95 GLU A C 1
ATOM 718 O O . GLU A 1 95 ? -8.524 -9.981 -5.048 1.00 86.62 95 GLU A O 1
ATOM 723 N N . PHE A 1 96 ? -8.646 -9.809 -2.822 1.00 84.44 96 PHE A N 1
ATOM 724 C CA . PHE A 1 96 ? -8.956 -11.225 -2.633 1.00 84.44 96 PHE A CA 1
ATOM 725 C C . PHE A 1 96 ? -10.431 -11.490 -2.954 1.00 84.44 96 PHE A C 1
ATOM 727 O O . PHE A 1 96 ? -11.301 -10.673 -2.660 1.00 84.44 96 PHE A O 1
ATOM 734 N N . LYS A 1 97 ? -10.719 -12.633 -3.588 1.00 78.75 97 LYS A N 1
ATOM 735 C CA . LYS A 1 97 ? -12.103 -13.086 -3.823 1.00 78.75 97 LYS A CA 1
ATOM 736 C C . LYS A 1 97 ? -12.761 -13.615 -2.551 1.00 78.75 97 LYS A C 1
ATOM 738 O O . LYS A 1 97 ? -13.983 -13.581 -2.437 1.00 78.75 97 LYS A O 1
ATOM 743 N N . THR A 1 98 ? -11.942 -14.104 -1.628 1.00 70.19 98 THR A N 1
ATOM 744 C CA . THR A 1 98 ? -12.315 -14.543 -0.283 1.00 70.19 98 THR A CA 1
ATOM 745 C C . THR A 1 98 ? -11.823 -13.533 0.751 1.00 70.19 98 THR A C 1
ATOM 747 O O . THR A 1 98 ? -11.253 -12.500 0.396 1.00 70.19 98 THR A O 1
ATOM 750 N N . ASP A 1 99 ? -11.988 -13.855 2.033 1.00 66.06 99 ASP A N 1
ATOM 751 C CA . ASP A 1 99 ? -11.383 -13.083 3.113 1.00 66.06 99 ASP A CA 1
ATOM 752 C C . ASP A 1 99 ? -9.875 -12.899 2.912 1.00 66.06 99 ASP A C 1
ATOM 754 O O . ASP A 1 99 ? -9.178 -13.761 2.359 1.00 66.06 99 ASP A O 1
ATOM 758 N N . ILE A 1 100 ? -9.381 -11.750 3.382 1.00 65.69 100 ILE A N 1
ATOM 759 C CA . ILE A 1 100 ? -7.954 -11.435 3.381 1.00 65.69 100 ILE A CA 1
ATOM 760 C C . ILE A 1 100 ? -7.241 -12.523 4.191 1.00 65.69 100 ILE A C 1
ATOM 762 O O . ILE A 1 100 ? -7.573 -12.717 5.366 1.00 65.69 100 ILE A O 1
ATOM 766 N N . PRO A 1 101 ? -6.271 -13.226 3.590 1.00 75.50 101 PRO A N 1
ATOM 767 C CA . PRO A 1 101 ? -5.622 -14.336 4.254 1.00 75.50 101 PRO A CA 1
ATOM 768 C C . PRO A 1 101 ? -4.671 -13.841 5.352 1.00 75.50 101 PRO A C 1
ATOM 770 O O . PRO A 1 101 ? -4.386 -12.645 5.468 1.00 75.50 101 PRO A O 1
ATOM 773 N N . ASP A 1 102 ? -4.172 -14.768 6.171 1.00 80.81 102 ASP A N 1
ATOM 774 C CA . ASP A 1 102 ? -3.205 -14.435 7.216 1.00 80.81 102 ASP A CA 1
ATOM 775 C C . ASP A 1 102 ? -1.917 -13.798 6.649 1.00 80.81 102 ASP A C 1
ATOM 777 O O . ASP A 1 102 ? -1.642 -13.816 5.443 1.00 80.81 102 ASP A O 1
ATOM 781 N N . ARG A 1 103 ? -1.112 -13.209 7.541 1.00 79.56 103 ARG A N 1
ATOM 782 C CA . ARG A 1 103 ? 0.107 -12.481 7.167 1.00 79.56 103 ARG A CA 1
ATOM 783 C C . ARG A 1 103 ? 1.081 -13.334 6.348 1.00 79.56 103 ARG A C 1
ATOM 785 O O . ARG A 1 103 ? 1.661 -12.835 5.391 1.00 79.56 103 ARG A O 1
ATOM 792 N N . GLU A 1 104 ? 1.242 -14.603 6.699 1.00 84.06 104 GLU A N 1
ATOM 793 C CA . GLU A 1 104 ? 2.182 -15.508 6.037 1.00 84.06 104 GLU A CA 1
ATOM 794 C C . GLU A 1 104 ? 1.736 -15.821 4.603 1.00 84.06 104 GLU A C 1
ATOM 796 O O . GLU A 1 104 ? 2.528 -15.786 3.657 1.00 84.06 104 GLU A O 1
ATOM 801 N N . VAL A 1 105 ? 0.444 -16.083 4.413 1.00 84.19 105 VAL A N 1
ATOM 802 C CA . VAL A 1 105 ? -0.144 -16.293 3.089 1.00 84.19 105 VAL A CA 1
ATOM 803 C C . VAL A 1 105 ? -0.064 -15.013 2.257 1.00 84.19 105 VAL A C 1
ATOM 805 O O . VAL A 1 105 ? 0.289 -15.079 1.078 1.00 84.19 105 VAL A O 1
ATOM 808 N N . LEU A 1 106 ? -0.323 -13.847 2.854 1.00 86.19 106 LEU A N 1
ATOM 809 C CA . LEU A 1 106 ? -0.200 -12.557 2.177 1.00 86.19 106 LEU A CA 1
ATOM 810 C C . LEU A 1 106 ? 1.241 -12.274 1.724 1.00 86.19 106 LEU A C 1
ATOM 812 O O . LEU A 1 106 ? 1.449 -11.827 0.594 1.00 86.19 106 LEU A O 1
ATOM 816 N N . ASP A 1 107 ? 2.235 -12.554 2.565 1.00 87.62 107 ASP A N 1
ATOM 817 C CA . ASP A 1 107 ? 3.649 -12.378 2.220 1.00 87.62 107 ASP A CA 1
ATOM 818 C C . ASP A 1 107 ? 4.054 -13.308 1.063 1.00 87.62 107 ASP A C 1
ATOM 820 O O . ASP A 1 107 ? 4.714 -12.874 0.112 1.00 87.62 107 ASP A O 1
ATOM 824 N N . ASN A 1 108 ? 3.570 -14.554 1.068 1.00 89.75 108 ASN A N 1
ATOM 825 C CA . ASN A 1 108 ? 3.762 -15.497 -0.037 1.00 89.75 108 ASN A CA 1
ATOM 826 C C . ASN A 1 108 ? 3.110 -15.019 -1.342 1.00 89.75 108 ASN A C 1
ATOM 828 O O . ASN A 1 108 ? 3.719 -15.116 -2.409 1.00 89.75 108 ASN A O 1
ATOM 832 N N . VAL A 1 109 ? 1.904 -14.453 -1.271 1.00 92.69 109 VAL A N 1
ATOM 833 C CA . VAL A 1 109 ? 1.227 -13.845 -2.425 1.00 92.69 109 VAL A CA 1
ATOM 834 C C . VAL A 1 109 ? 2.027 -12.664 -2.969 1.00 92.69 109 VAL A C 1
ATOM 836 O O . VAL A 1 109 ? 2.283 -12.597 -4.170 1.00 92.69 109 VAL A O 1
ATOM 839 N N . LYS A 1 110 ? 2.469 -11.743 -2.105 1.00 92.00 110 LYS A N 1
ATOM 840 C CA . LYS A 1 110 ? 3.280 -10.591 -2.523 1.00 92.00 110 LYS A CA 1
ATOM 841 C C . LYS A 1 110 ? 4.575 -11.044 -3.185 1.00 92.00 110 LYS A C 1
ATOM 843 O O . LYS A 1 110 ? 4.927 -10.511 -4.235 1.00 92.00 110 LYS A O 1
ATOM 848 N N . LYS A 1 111 ? 5.248 -12.050 -2.616 1.00 90.56 111 LYS A N 1
ATOM 849 C CA . LYS A 1 111 ? 6.446 -12.668 -3.197 1.00 90.56 111 LYS A CA 1
ATOM 850 C C . LYS A 1 111 ? 6.156 -13.282 -4.564 1.00 90.56 111 LYS A C 1
ATOM 852 O O . LYS A 1 111 ? 6.925 -13.055 -5.492 1.00 90.56 111 LYS A O 1
ATOM 857 N N . TYR A 1 112 ? 5.044 -14.002 -4.705 1.00 91.50 112 TYR A N 1
ATOM 858 C CA . TYR A 1 112 ? 4.619 -14.571 -5.981 1.00 91.50 112 TYR A CA 1
ATOM 859 C C . TYR A 1 112 ? 4.402 -13.491 -7.046 1.00 91.50 112 TYR A C 1
ATOM 861 O O . TYR A 1 112 ? 4.826 -13.671 -8.180 1.00 91.50 112 TYR A O 1
ATOM 869 N N . LEU A 1 113 ? 3.773 -12.366 -6.697 1.00 92.12 113 LEU A N 1
ATOM 870 C CA . LEU A 1 113 ? 3.467 -11.282 -7.637 1.00 92.12 113 LEU A CA 1
ATOM 871 C C . LEU A 1 113 ? 4.697 -10.481 -8.086 1.00 92.12 113 LEU A C 1
ATOM 873 O O . LEU A 1 113 ? 4.623 -9.778 -9.093 1.00 92.12 113 LEU A O 1
ATOM 877 N N . ARG A 1 114 ? 5.823 -10.554 -7.367 1.00 90.44 114 ARG A N 1
ATOM 878 C CA . ARG A 1 114 ? 7.037 -9.819 -7.736 1.00 90.44 114 ARG A CA 1
ATOM 879 C C . ARG A 1 114 ? 7.600 -10.287 -9.077 1.00 90.44 114 ARG A C 1
ATOM 881 O O . ARG A 1 114 ? 7.749 -11.479 -9.325 1.00 90.44 114 ARG A O 1
ATOM 888 N N . ASN A 1 115 ? 7.971 -9.313 -9.904 1.00 82.88 115 ASN A N 1
ATOM 889 C CA . ASN A 1 115 ? 8.502 -9.477 -11.259 1.00 82.88 115 ASN A CA 1
ATOM 890 C C . ASN A 1 115 ? 7.586 -10.319 -12.159 1.00 82.88 115 ASN A C 1
ATOM 892 O O . ASN A 1 115 ? 8.054 -11.132 -12.956 1.00 82.88 115 ASN A O 1
ATOM 896 N N . LYS A 1 116 ? 6.268 -10.122 -12.033 1.00 84.69 116 LYS A N 1
ATOM 897 C CA . LYS A 1 116 ? 5.266 -10.772 -12.882 1.00 84.69 116 LYS A CA 1
ATOM 898 C C . LYS A 1 116 ? 4.468 -9.766 -13.691 1.00 84.69 116 LYS A C 1
ATOM 900 O O . LYS A 1 116 ? 4.170 -8.659 -13.246 1.00 84.69 116 LYS A O 1
ATOM 905 N N . ILE A 1 117 ? 4.084 -10.214 -14.878 1.00 85.62 117 ILE A N 1
ATOM 906 C CA . ILE A 1 117 ? 3.058 -9.570 -15.687 1.00 85.62 117 ILE A CA 1
ATOM 907 C C . ILE A 1 117 ? 1.724 -10.156 -15.248 1.00 85.62 117 ILE A C 1
ATOM 909 O O . ILE A 1 117 ? 1.581 -11.378 -15.165 1.00 85.62 117 ILE A O 1
ATOM 913 N N . VAL A 1 118 ? 0.757 -9.295 -14.972 1.00 87.06 118 VAL A N 1
ATOM 914 C CA . VAL A 1 118 ? -0.602 -9.702 -14.618 1.00 87.06 118 VAL A CA 1
ATOM 915 C C . VAL A 1 118 ? -1.602 -8.957 -15.491 1.00 87.06 118 VAL A C 1
ATOM 917 O O . VAL A 1 118 ? -1.354 -7.823 -15.908 1.00 87.06 118 VAL A O 1
ATOM 920 N N . ARG A 1 119 ? -2.741 -9.596 -15.771 1.00 81.62 119 ARG A N 1
ATOM 921 C CA . ARG A 1 119 ? -3.903 -8.904 -16.332 1.00 81.62 119 ARG A CA 1
ATOM 922 C C . ARG A 1 119 ? -4.659 -8.212 -15.203 1.00 81.62 119 ARG A C 1
ATOM 924 O O . ARG A 1 119 ? -4.997 -8.844 -14.202 1.00 81.62 119 ARG A O 1
ATOM 931 N N . LYS A 1 120 ? -4.915 -6.920 -15.374 1.00 84.88 120 LYS A N 1
ATOM 932 C CA . LYS A 1 120 ? -5.676 -6.089 -14.450 1.00 84.88 120 LYS A CA 1
ATOM 933 C C . LYS A 1 120 ? -7.104 -6.621 -14.330 1.00 84.88 120 LYS A C 1
ATOM 935 O O . LYS A 1 120 ? -7.716 -6.998 -15.324 1.00 84.88 120 LYS A O 1
ATOM 940 N N . SER A 1 121 ? -7.612 -6.662 -13.104 1.00 79.25 121 SER A N 1
ATOM 941 C CA . SER A 1 121 ? -8.983 -7.036 -12.741 1.00 79.25 121 SER A CA 1
ATOM 942 C C . SER A 1 121 ? -9.414 -8.462 -13.119 1.00 79.25 121 SER A C 1
ATOM 944 O O . SER A 1 121 ? -10.563 -8.828 -12.877 1.00 79.25 121 SER A O 1
ATOM 946 N N . ILE A 1 122 ? -8.504 -9.298 -13.631 1.00 83.00 122 ILE A N 1
ATOM 947 C CA . ILE A 1 122 ? -8.764 -10.716 -13.888 1.00 83.00 122 ILE A CA 1
ATOM 948 C C . ILE A 1 122 ? -8.320 -11.543 -12.674 1.00 83.00 122 ILE A C 1
ATOM 950 O O . ILE A 1 122 ? -7.189 -11.374 -12.207 1.00 83.00 122 ILE A O 1
ATOM 954 N N . PRO A 1 123 ? -9.177 -12.437 -12.149 1.00 85.69 123 PRO A N 1
ATOM 955 C CA . PRO A 1 123 ? -8.809 -13.312 -11.045 1.00 85.69 123 PRO A CA 1
ATOM 956 C C . PRO A 1 123 ? -7.679 -14.276 -11.420 1.00 85.69 123 PRO A C 1
ATOM 958 O O . PRO A 1 123 ? -7.679 -14.885 -12.488 1.00 85.69 123 PRO A O 1
ATOM 961 N N . ILE A 1 124 ? -6.733 -14.450 -10.507 1.00 89.69 124 ILE A N 1
ATOM 962 C CA . ILE A 1 124 ? -5.639 -15.409 -10.585 1.00 89.69 124 ILE A CA 1
ATOM 963 C C . ILE A 1 124 ? -5.615 -16.266 -9.325 1.00 89.69 124 ILE A C 1
ATOM 965 O O . ILE A 1 124 ? -5.906 -15.797 -8.223 1.00 89.69 124 ILE A O 1
ATOM 969 N N . ARG A 1 125 ? -5.234 -17.532 -9.492 1.00 89.81 125 ARG A N 1
ATOM 970 C CA . ARG A 1 125 ? -5.067 -18.484 -8.394 1.00 89.81 125 ARG A CA 1
ATOM 971 C C . ARG A 1 125 ? -3.594 -18.603 -8.037 1.00 89.81 125 ARG A C 1
ATOM 973 O O . ARG A 1 125 ? -2.766 -18.890 -8.899 1.00 89.81 125 ARG A O 1
ATOM 980 N N . VAL A 1 126 ? -3.272 -18.394 -6.766 1.00 88.94 126 VAL A N 1
ATOM 981 C CA . VAL A 1 126 ? -1.909 -18.470 -6.238 1.00 88.94 126 VAL A CA 1
ATOM 982 C C . VAL A 1 126 ? -1.843 -19.601 -5.225 1.00 88.94 126 VAL A C 1
ATOM 984 O O . VAL A 1 126 ? -2.533 -19.572 -4.207 1.00 88.94 126 VAL A O 1
ATOM 987 N N . LYS A 1 127 ? -1.006 -20.604 -5.499 1.00 86.62 127 LYS A N 1
ATOM 988 C CA . LYS A 1 127 ? -0.705 -21.658 -4.529 1.00 86.62 127 LYS A CA 1
ATOM 989 C C . LYS A 1 127 ? 0.243 -21.105 -3.469 1.00 86.62 127 LYS A C 1
ATOM 991 O O . LYS A 1 127 ? 1.297 -20.561 -3.788 1.00 86.62 127 LYS A O 1
ATOM 996 N N . THR A 1 128 ? -0.146 -21.250 -2.216 1.00 81.56 128 THR A N 1
ATOM 997 C CA . THR A 1 128 ? 0.607 -20.868 -1.025 1.00 81.56 128 THR A CA 1
ATOM 998 C C . THR A 1 128 ? 0.916 -22.132 -0.221 1.00 81.56 128 THR A C 1
ATOM 1000 O O . THR A 1 128 ? 0.356 -23.199 -0.487 1.00 81.56 128 THR A O 1
ATOM 1003 N N . GLY A 1 129 ? 1.798 -22.038 0.777 1.00 74.50 129 GLY A N 1
ATOM 1004 C CA . GLY A 1 129 ? 2.095 -23.173 1.663 1.00 74.50 129 GLY A CA 1
ATOM 1005 C C . GLY A 1 129 ? 0.872 -23.713 2.422 1.00 74.50 129 GLY A C 1
ATOM 1006 O O . GLY A 1 129 ? 0.896 -24.856 2.858 1.00 74.50 129 GLY A O 1
ATOM 1007 N N . LYS A 1 130 ? -0.208 -22.923 2.534 1.00 76.44 130 LYS A N 1
ATOM 1008 C CA . LYS A 1 130 ? -1.435 -23.262 3.275 1.00 76.44 130 LYS A CA 1
ATOM 1009 C C . LYS A 1 130 ? -2.658 -23.529 2.391 1.00 76.44 130 LYS A C 1
ATOM 1011 O O . LYS A 1 130 ? -3.741 -23.757 2.917 1.00 76.44 130 LYS A O 1
ATOM 1016 N N . GLY A 1 131 ? -2.525 -23.479 1.064 1.00 82.62 131 GLY A N 1
ATOM 1017 C CA . GLY A 1 131 ? -3.647 -23.720 0.151 1.00 82.62 131 GLY A CA 1
ATOM 1018 C C . GLY A 1 131 ? -3.570 -22.909 -1.135 1.00 82.62 131 GLY A C 1
ATOM 1019 O O . GLY A 1 131 ? -2.498 -22.504 -1.568 1.00 82.62 131 GLY A O 1
ATOM 1020 N N . VAL A 1 132 ? -4.713 -22.675 -1.776 1.00 84.25 132 VAL A N 1
ATOM 1021 C CA . VAL A 1 132 ? -4.813 -21.841 -2.981 1.00 84.25 132 VAL A CA 1
ATOM 1022 C C . VAL A 1 132 ? -5.685 -20.639 -2.660 1.00 84.25 132 VAL A C 1
ATOM 1024 O O . VAL A 1 132 ? -6.787 -20.800 -2.147 1.00 84.25 132 VAL A O 1
ATOM 1027 N N . VAL A 1 133 ? -5.195 -19.443 -2.973 1.00 86.44 133 VAL A N 1
ATOM 1028 C CA . VAL A 1 133 ? -5.961 -18.200 -2.839 1.00 86.44 133 VAL A CA 1
ATOM 1029 C C . VAL A 1 133 ? -6.296 -17.641 -4.211 1.00 86.44 133 VAL A C 1
ATOM 1031 O O . VAL A 1 133 ? -5.481 -17.714 -5.132 1.00 86.44 133 VAL A O 1
ATOM 1034 N N . GLU A 1 134 ? -7.490 -17.075 -4.345 1.00 88.00 134 GLU A N 1
ATOM 1035 C CA . GLU A 1 134 ? -7.939 -16.418 -5.569 1.00 88.00 134 GLU A CA 1
ATOM 1036 C C . GLU A 1 134 ? -8.016 -14.905 -5.348 1.00 88.00 134 GLU A C 1
ATOM 1038 O O . GLU A 1 134 ? -8.589 -14.432 -4.364 1.00 88.00 134 GLU A O 1
ATOM 1043 N N . LEU A 1 135 ? -7.399 -14.141 -6.247 1.00 91.81 135 LEU A N 1
ATOM 1044 C CA . LEU A 1 135 ? -7.269 -12.691 -6.123 1.00 91.81 135 LEU A CA 1
ATOM 1045 C C . LEU A 1 135 ? -7.256 -12.009 -7.486 1.00 91.81 135 LEU A C 1
ATOM 1047 O O . LEU A 1 135 ? -6.873 -12.618 -8.474 1.00 91.81 135 LEU A O 1
ATOM 1051 N N . ALA A 1 136 ? -7.627 -10.738 -7.543 1.00 89.75 136 ALA A N 1
ATOM 1052 C CA . ALA A 1 136 ? -7.476 -9.871 -8.703 1.00 89.75 136 ALA A CA 1
ATOM 1053 C C . ALA A 1 136 ? -6.514 -8.723 -8.376 1.00 89.75 136 ALA A C 1
ATOM 1055 O O . ALA A 1 136 ? -6.408 -8.298 -7.226 1.00 89.75 136 ALA A O 1
ATOM 1056 N N . ILE A 1 137 ? -5.813 -8.210 -9.388 1.00 92.12 137 ILE A N 1
ATOM 1057 C CA . ILE A 1 137 ? -4.915 -7.061 -9.234 1.00 92.12 137 ILE A CA 1
ATOM 1058 C C . ILE A 1 137 ? -5.504 -5.852 -9.945 1.00 92.12 137 ILE A C 1
ATOM 1060 O O . ILE A 1 137 ? -5.815 -5.923 -11.129 1.00 92.12 137 ILE A O 1
ATOM 1064 N N . HIS A 1 138 ? -5.593 -4.727 -9.251 1.00 87.12 138 HIS A N 1
ATOM 1065 C CA . HIS A 1 138 ? -6.014 -3.444 -9.804 1.00 87.12 138 HIS A CA 1
ATOM 1066 C C . HIS A 1 138 ? -4.843 -2.472 -9.795 1.00 87.12 138 HIS A C 1
ATOM 1068 O O . HIS A 1 138 ? -4.054 -2.451 -8.857 1.00 87.12 138 HIS A O 1
ATOM 1074 N N . ALA A 1 139 ? -4.720 -1.656 -10.830 1.00 85.12 139 ALA A N 1
ATOM 1075 C CA . ALA A 1 139 ? -3.736 -0.586 -10.883 1.00 85.12 139 ALA A CA 1
ATOM 1076 C C . ALA A 1 139 ? -4.286 0.554 -11.733 1.00 85.12 139 ALA A C 1
ATOM 1078 O O . ALA A 1 139 ? -5.042 0.312 -12.681 1.00 85.12 139 ALA A O 1
ATOM 1079 N N . ASP A 1 140 ? -3.897 1.778 -11.393 1.00 80.88 140 ASP A N 1
ATOM 1080 C CA . ASP A 1 140 ? -4.181 2.936 -12.227 1.00 80.88 140 ASP A CA 1
ATOM 1081 C C . ASP A 1 140 ? -3.232 2.920 -13.429 1.00 80.88 140 ASP A C 1
ATOM 1083 O O . ASP A 1 140 ? -2.062 3.292 -13.356 1.00 80.88 140 ASP A O 1
ATOM 1087 N N . ALA A 1 141 ? -3.719 2.305 -14.499 1.00 76.00 141 ALA A N 1
ATOM 1088 C CA . ALA A 1 141 ? -2.977 2.030 -15.711 1.00 76.00 141 ALA A CA 1
ATOM 1089 C C . ALA A 1 141 ? -3.962 1.967 -16.886 1.00 76.00 141 ALA A C 1
ATOM 1091 O O . ALA A 1 141 ? -4.894 1.155 -16.820 1.00 76.00 141 ALA A O 1
ATOM 1092 N N . PRO A 1 142 ? -3.779 2.739 -17.974 1.00 70.62 142 PRO A N 1
ATOM 1093 C CA . PRO A 1 142 ? -4.604 2.625 -19.181 1.00 70.62 142 PRO A CA 1
ATOM 1094 C C . PRO A 1 142 ? -4.534 1.259 -19.880 1.00 70.62 142 PRO A C 1
ATOM 1096 O O . PRO A 1 142 ? -5.381 0.959 -20.714 1.00 70.62 142 PRO A O 1
ATOM 1099 N N . THR A 1 143 ? -3.556 0.412 -19.555 1.00 76.00 143 THR A N 1
ATOM 1100 C CA . THR A 1 143 ? -3.381 -0.902 -20.183 1.00 76.00 143 THR A CA 1
ATOM 1101 C C . THR A 1 143 ? -4.006 -2.030 -19.359 1.00 76.00 143 THR A C 1
ATOM 1103 O O . THR A 1 143 ? -4.066 -1.982 -18.128 1.00 76.00 143 THR A O 1
ATOM 1106 N N . GLU A 1 144 ? -4.454 -3.093 -20.035 1.00 77.12 144 GLU A N 1
ATOM 1107 C CA . GLU A 1 144 ? -4.939 -4.309 -19.363 1.00 77.12 144 GLU A CA 1
ATOM 1108 C C . GLU A 1 144 ? -3.808 -5.127 -18.737 1.00 77.12 144 GLU A C 1
ATOM 1110 O O . GLU A 1 144 ? -4.009 -5.778 -17.717 1.00 77.12 144 GLU A O 1
ATOM 1115 N N . LEU A 1 145 ? -2.624 -5.133 -19.352 1.00 82.00 145 LEU A N 1
ATOM 1116 C CA . LEU A 1 145 ? -1.459 -5.846 -18.840 1.00 82.00 145 LEU A CA 1
ATOM 1117 C C . LEU A 1 145 ? -0.553 -4.881 -18.085 1.00 82.00 145 LEU A C 1
ATOM 1119 O O . LEU A 1 145 ? -0.176 -3.827 -18.602 1.00 82.00 145 LEU A O 1
ATOM 1123 N N . ILE A 1 146 ? -0.167 -5.277 -16.878 1.00 85.94 146 ILE A N 1
ATOM 1124 C CA . ILE A 1 146 ? 0.719 -4.500 -16.013 1.00 85.94 146 ILE A CA 1
ATOM 1125 C C . ILE A 1 146 ? 1.872 -5.369 -15.527 1.00 85.94 146 ILE A C 1
ATOM 1127 O O . ILE A 1 146 ? 1.725 -6.576 -15.332 1.00 85.94 146 ILE A O 1
ATOM 1131 N N . TYR A 1 147 ? 3.022 -4.742 -15.312 1.00 86.44 147 TYR A N 1
ATOM 1132 C CA . TYR A 1 147 ? 4.203 -5.372 -14.743 1.00 86.44 147 TYR A CA 1
ATOM 1133 C C . TYR A 1 147 ? 4.393 -4.933 -13.290 1.00 86.44 147 TYR A C 1
ATOM 1135 O O . TYR A 1 147 ? 4.606 -3.751 -13.003 1.00 86.44 147 TYR A O 1
ATOM 1143 N N . ILE A 1 148 ? 4.343 -5.902 -12.376 1.00 87.12 148 ILE A N 1
ATOM 1144 C CA . ILE A 1 148 ? 4.605 -5.714 -10.948 1.00 87.12 148 ILE A CA 1
ATOM 1145 C C . ILE A 1 148 ? 6.086 -5.989 -10.711 1.00 87.12 148 ILE A C 1
ATOM 1147 O O . ILE A 1 148 ? 6.516 -7.139 -10.730 1.00 87.12 148 ILE A O 1
ATOM 1151 N N . SER A 1 149 ? 6.879 -4.953 -10.452 1.00 81.88 149 SER A N 1
ATOM 1152 C CA . SER A 1 149 ? 8.297 -5.120 -10.124 1.00 81.88 149 SER A CA 1
ATOM 1153 C C . SER A 1 149 ? 8.510 -5.311 -8.620 1.00 81.88 149 SER A C 1
ATOM 1155 O O . SER A 1 149 ? 7.588 -5.191 -7.806 1.00 81.88 149 SER A O 1
ATOM 1157 N N . ASN A 1 150 ? 9.757 -5.554 -8.218 1.00 79.88 150 ASN A N 1
ATOM 1158 C CA . ASN A 1 150 ? 10.169 -5.509 -6.810 1.00 79.88 150 ASN A CA 1
ATOM 1159 C C . ASN A 1 150 ? 9.896 -4.154 -6.130 1.00 79.88 150 ASN A C 1
ATOM 1161 O O . ASN A 1 150 ? 9.705 -4.118 -4.918 1.00 79.88 150 ASN A O 1
ATOM 1165 N N . LYS A 1 151 ? 9.859 -3.058 -6.901 1.00 79.38 151 LYS A N 1
ATOM 1166 C CA . LYS A 1 151 ? 9.641 -1.693 -6.394 1.00 79.38 151 LYS A CA 1
ATOM 1167 C C . LYS A 1 151 ? 8.168 -1.281 -6.365 1.00 79.38 151 LYS A C 1
ATOM 1169 O O . LYS A 1 151 ? 7.845 -0.258 -5.779 1.00 79.38 151 LYS A O 1
ATOM 1174 N N . THR A 1 152 ? 7.278 -2.049 -6.995 1.00 81.06 152 THR A N 1
ATOM 1175 C CA . THR A 1 152 ? 5.842 -1.750 -6.996 1.00 81.06 152 THR A CA 1
ATOM 1176 C C . THR A 1 152 ? 5.285 -1.823 -5.568 1.00 81.06 152 THR A C 1
ATOM 1178 O O . THR A 1 152 ? 5.504 -2.801 -4.851 1.00 81.06 152 THR A O 1
ATOM 1181 N N . ILE A 1 153 ? 4.536 -0.824 -5.126 1.00 84.12 153 ILE A N 1
ATOM 1182 C CA . ILE A 1 153 ? 3.830 -0.868 -3.844 1.00 84.12 153 ILE A CA 1
ATOM 1183 C C . ILE A 1 153 ? 2.604 -1.773 -4.010 1.00 84.12 153 ILE A C 1
ATOM 1185 O O . ILE A 1 153 ? 1.799 -1.560 -4.914 1.00 84.12 153 ILE A O 1
ATOM 1189 N N . LEU A 1 154 ? 2.489 -2.809 -3.173 1.00 87.19 154 LEU A N 1
ATOM 1190 C CA . LEU A 1 154 ? 1.368 -3.754 -3.187 1.00 87.19 154 LEU A CA 1
ATOM 1191 C C . LEU A 1 154 ? 0.478 -3.530 -1.965 1.00 87.19 154 LEU A C 1
ATOM 1193 O O . LEU A 1 154 ? 0.825 -3.942 -0.853 1.00 87.19 154 LEU A O 1
ATOM 1197 N N . GLU A 1 155 ? -0.670 -2.905 -2.195 1.00 85.81 155 GLU A N 1
ATOM 1198 C CA . GLU A 1 155 ? -1.726 -2.712 -1.201 1.00 85.81 155 GLU A CA 1
ATOM 1199 C C . GLU A 1 155 ? -2.777 -3.809 -1.324 1.00 85.81 155 GLU A C 1
ATOM 1201 O O . GLU A 1 155 ? -2.890 -4.446 -2.364 1.00 85.81 155 GLU A O 1
ATOM 1206 N N . VAL A 1 156 ? -3.549 -4.055 -0.271 1.00 84.50 156 VAL A N 1
ATOM 1207 C CA . VAL A 1 156 ? -4.666 -5.005 -0.313 1.00 84.50 156 VAL A CA 1
ATOM 1208 C C . VAL A 1 156 ? -5.959 -4.202 -0.277 1.00 84.50 156 VAL A C 1
ATOM 1210 O O . VAL A 1 156 ? -6.147 -3.387 0.621 1.00 84.50 156 VAL A O 1
ATOM 1213 N N . LYS A 1 157 ? -6.846 -4.424 -1.250 1.00 76.12 157 LYS A N 1
ATOM 1214 C CA . LYS A 1 157 ? -8.182 -3.836 -1.289 1.00 76.1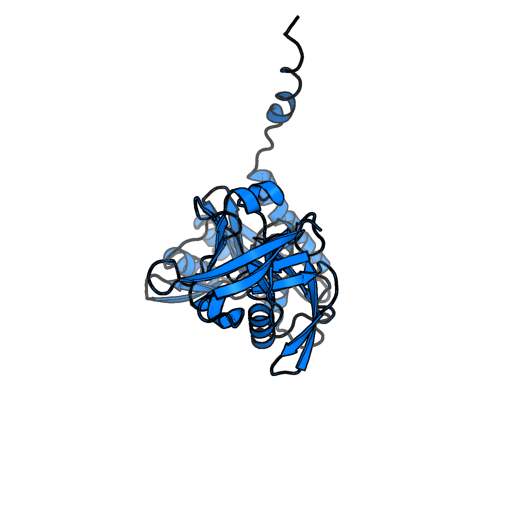2 157 LYS A CA 1
ATOM 1215 C C . LYS A 1 157 ? -8.975 -4.424 -0.135 1.00 76.12 157 LYS A C 1
ATOM 1217 O O . LYS A 1 157 ? -9.326 -5.602 -0.143 1.00 76.12 157 LYS A O 1
ATOM 1222 N N . THR A 1 158 ? -9.289 -3.594 0.842 1.00 60.12 158 THR A N 1
ATOM 1223 C CA . THR A 1 158 ? -10.200 -3.915 1.939 1.00 60.12 158 THR A CA 1
ATOM 1224 C C . THR A 1 158 ? -11.646 -3.760 1.453 1.00 60.12 158 THR A C 1
ATOM 1226 O O . THR A 1 158 ? -12.403 -2.913 1.910 1.00 60.12 158 THR A O 1
ATOM 1229 N N . GLY A 1 159 ? -12.019 -4.546 0.440 1.00 38.12 159 GLY A N 1
ATOM 1230 C CA . GLY A 1 159 ? -13.354 -4.552 -0.152 1.00 38.12 159 GLY A CA 1
ATOM 1231 C C . GLY A 1 159 ? -14.162 -5.743 0.349 1.00 38.12 159 GLY A C 1
ATOM 1232 O O . GLY A 1 159 ? -13.833 -6.873 0.013 1.00 38.12 159 GLY A O 1
ATOM 1233 N N . LYS A 1 160 ? -15.244 -5.450 1.076 1.00 32.69 160 LYS A N 1
ATOM 1234 C CA . LYS A 1 160 ? -16.121 -6.345 1.853 1.00 32.69 160 LYS A CA 1
ATOM 1235 C C . LYS A 1 160 ? -15.595 -6.641 3.253 1.00 32.69 160 LYS A C 1
ATOM 1237 O O . LYS A 1 160 ? -14.558 -7.259 3.467 1.00 32.69 160 LYS A O 1
ATOM 1242 N N . THR A 1 161 ? -16.379 -6.131 4.197 1.00 30.98 161 THR A N 1
ATOM 1243 C CA . THR A 1 161 ? -16.490 -6.559 5.582 1.00 30.98 161 THR A CA 1
ATOM 1244 C C . THR A 1 161 ? -16.080 -8.013 5.725 1.00 30.98 161 THR A C 1
ATOM 1246 O O . THR A 1 161 ? -16.768 -8.918 5.259 1.00 30.98 161 THR A O 1
ATOM 1249 N N . ARG A 1 162 ? -14.973 -8.216 6.441 1.00 30.36 162 ARG A N 1
ATOM 1250 C CA . ARG A 1 162 ? -14.820 -9.359 7.328 1.00 30.36 162 ARG A CA 1
ATOM 1251 C C . ARG A 1 162 ? -16.206 -9.682 7.902 1.00 30.36 162 ARG A C 1
ATOM 1253 O O . ARG A 1 162 ? -16.690 -8.944 8.760 1.00 30.36 162 ARG A O 1
ATOM 1260 N N . LYS A 1 163 ? -16.838 -10.775 7.464 1.00 26.61 163 LYS A N 1
ATOM 1261 C CA . LYS A 1 163 ? -17.747 -11.508 8.349 1.00 26.61 163 LYS A CA 1
ATOM 1262 C C . LYS A 1 163 ? -16.841 -12.109 9.416 1.00 26.61 163 LYS A C 1
ATOM 1264 O O . LYS A 1 163 ? -16.449 -13.264 9.350 1.00 26.61 163 LYS A O 1
ATOM 1269 N N . TYR A 1 164 ? -16.429 -11.268 10.360 1.00 29.48 164 TYR A N 1
ATOM 1270 C CA . TYR A 1 164 ? -15.704 -11.688 11.545 1.00 29.48 164 TYR A CA 1
ATOM 1271 C C . TYR A 1 164 ? -16.728 -12.274 12.511 1.00 29.48 164 TYR A C 1
ATOM 1273 O O . TYR A 1 164 ? -17.131 -11.662 13.488 1.00 29.48 164 TYR A O 1
ATOM 1281 N N . VAL A 1 165 ? -17.191 -13.472 12.185 1.00 29.77 165 VAL A N 1
ATOM 1282 C CA . VAL A 1 165 ? -17.705 -14.410 13.174 1.00 29.77 165 VAL A CA 1
ATOM 1283 C C . VAL A 1 165 ? -16.527 -15.373 13.325 1.00 29.77 165 VAL A C 1
ATOM 1285 O O . VAL A 1 165 ? -16.150 -16.018 12.360 1.00 29.77 165 VAL A O 1
ATOM 1288 N N . GLN A 1 166 ? -15.776 -15.424 14.418 1.00 32.56 166 GLN A N 1
ATOM 1289 C CA . GLN A 1 166 ? -16.177 -15.323 15.809 1.00 32.56 166 GLN A CA 1
ATOM 1290 C C . GLN A 1 166 ? -14.922 -15.055 16.657 1.00 32.56 166 GLN A C 1
ATOM 1292 O O . GLN A 1 166 ? -13.844 -15.574 16.369 1.00 32.56 166 GLN A O 1
ATOM 1297 N N . SER A 1 167 ? -15.110 -14.305 17.744 1.00 31.48 167 SER A N 1
ATOM 1298 C CA . SER A 1 167 ? -14.171 -14.036 18.848 1.00 31.48 167 SER A CA 1
ATOM 1299 C C . SER A 1 167 ? -13.107 -12.954 18.608 1.00 31.48 167 SER A C 1
ATOM 1301 O O . SER A 1 167 ? -11.933 -13.228 18.378 1.00 31.48 167 SER A O 1
ATOM 1303 N N . ARG A 1 168 ? -13.476 -11.676 18.763 1.00 35.44 168 ARG A N 1
ATOM 1304 C CA . ARG A 1 168 ? -12.485 -10.632 19.072 1.00 35.44 168 ARG A CA 1
ATOM 1305 C C . ARG A 1 168 ? -12.917 -9.787 20.256 1.00 35.44 168 ARG A C 1
ATOM 1307 O O . ARG A 1 168 ? -14.050 -9.329 20.351 1.00 35.44 168 ARG A O 1
ATOM 1314 N N . LYS A 1 169 ? -11.978 -9.620 21.188 1.00 48.34 169 LYS A N 1
ATOM 1315 C CA . LYS A 1 169 ? -12.115 -8.798 22.391 1.00 48.34 169 LYS A CA 1
ATOM 1316 C C . LYS A 1 169 ? -12.522 -7.382 21.977 1.00 48.34 169 LYS A C 1
ATOM 1318 O O . LYS A 1 169 ? -11.966 -6.833 21.033 1.00 48.34 169 LYS A O 1
ATOM 1323 N N . THR A 1 170 ? -13.424 -6.759 22.735 1.00 52.16 170 THR A N 1
ATOM 1324 C CA . THR A 1 170 ? -14.001 -5.428 22.459 1.00 52.16 170 THR A CA 1
ATOM 1325 C C . THR A 1 170 ? -12.981 -4.327 22.126 1.00 52.16 170 THR A C 1
ATOM 1327 O O . THR A 1 170 ? -13.347 -3.339 21.502 1.00 52.16 170 THR A O 1
ATOM 1330 N N . ARG A 1 171 ? -11.710 -4.459 22.530 1.00 54.62 171 ARG A N 1
ATOM 1331 C CA . ARG A 1 171 ? -10.635 -3.506 22.202 1.00 54.62 171 ARG A CA 1
ATOM 1332 C C . ARG A 1 171 ? -10.430 -3.351 20.686 1.00 54.62 171 ARG A C 1
ATOM 1334 O O . ARG A 1 171 ? -10.419 -2.232 20.190 1.00 54.62 171 ARG A O 1
ATOM 1341 N N . GLU A 1 172 ? -10.405 -4.460 19.953 1.00 74.38 172 GLU A N 1
ATOM 1342 C CA . GLU A 1 172 ? -10.106 -4.470 18.512 1.00 74.38 172 GLU A CA 1
ATOM 1343 C C . GLU A 1 172 ? -11.234 -3.867 17.656 1.00 74.38 172 GLU A C 1
ATOM 1345 O O . GLU A 1 172 ? -11.026 -3.472 16.508 1.00 74.38 172 GLU A O 1
ATOM 1350 N N . LEU A 1 173 ? -12.440 -3.779 18.221 1.00 83.50 173 LEU A N 1
ATOM 1351 C CA . LEU A 1 173 ? -13.618 -3.239 17.554 1.00 83.50 173 LEU A CA 1
ATOM 1352 C C . LEU A 1 173 ? -13.509 -1.718 17.373 1.00 83.50 173 LEU A C 1
ATOM 13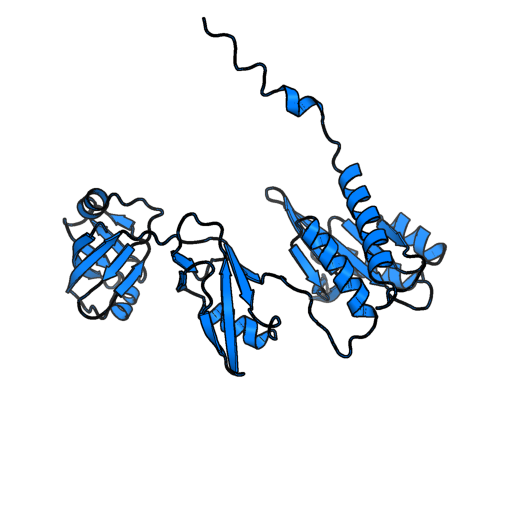54 O O . LEU A 1 173 ? -13.727 -1.220 16.272 1.00 83.50 173 LEU A O 1
ATOM 1358 N N . LEU A 1 174 ? -13.084 -0.987 18.410 1.00 87.56 174 LEU A N 1
ATOM 1359 C CA . LEU A 1 174 ? -12.901 0.466 18.323 1.00 87.56 174 LEU A CA 1
ATOM 1360 C C . LEU A 1 174 ? -11.746 0.838 17.381 1.00 87.56 174 LEU A C 1
ATOM 1362 O O . LEU A 1 174 ? -11.900 1.720 16.541 1.00 87.56 174 LEU A O 1
ATOM 1366 N N . GLU A 1 175 ? -10.626 0.118 17.462 1.00 89.81 175 GLU A N 1
ATOM 1367 C CA . GLU A 1 175 ? -9.478 0.301 16.562 1.00 89.81 175 GLU A CA 1
ATOM 1368 C C . GLU A 1 175 ? -9.870 0.113 15.090 1.00 89.81 175 GLU A C 1
ATOM 1370 O O . GLU A 1 175 ? -9.464 0.892 14.228 1.00 89.81 175 GLU A O 1
ATOM 1375 N N . SER A 1 176 ? -10.716 -0.883 14.805 1.00 85.69 176 SER A N 1
ATOM 1376 C CA . SER A 1 176 ? -11.197 -1.166 13.449 1.00 85.69 176 SER A CA 1
ATOM 1377 C C . SER A 1 176 ? -12.069 -0.036 12.891 1.00 85.69 176 SER A C 1
ATOM 1379 O O . SER A 1 176 ? -11.902 0.345 11.731 1.00 85.69 176 SER A O 1
ATOM 1381 N N . ILE A 1 177 ? -12.966 0.529 13.708 1.00 89.56 177 ILE A N 1
ATOM 1382 C CA . ILE A 1 177 ? -13.805 1.678 13.325 1.00 89.56 177 ILE A CA 1
ATOM 1383 C C . ILE A 1 177 ? -12.927 2.889 13.005 1.00 89.56 177 ILE A C 1
ATOM 1385 O O . ILE A 1 177 ? -13.066 3.514 11.954 1.00 89.56 177 ILE A O 1
ATOM 1389 N N . VAL A 1 178 ? -11.985 3.203 13.895 1.00 92.94 178 VAL A N 1
ATOM 1390 C CA . VAL A 1 178 ? -11.079 4.345 13.737 1.00 92.94 178 VAL A CA 1
ATOM 1391 C C . VAL A 1 178 ? -10.226 4.181 12.482 1.00 92.94 178 VAL A C 1
ATOM 1393 O O . VAL A 1 178 ? -10.110 5.113 11.686 1.00 92.94 178 VAL A O 1
ATOM 1396 N N . ALA A 1 179 ? -9.688 2.982 12.251 1.00 90.56 179 ALA A N 1
ATOM 1397 C CA . ALA A 1 179 ? -8.900 2.705 11.062 1.00 90.56 179 ALA A CA 1
ATOM 1398 C C . ALA A 1 179 ? -9.711 2.846 9.770 1.00 90.56 179 ALA A C 1
ATOM 1400 O O . ALA A 1 179 ? -9.207 3.404 8.794 1.00 90.56 179 ALA A O 1
ATOM 1401 N N . LYS A 1 180 ? -10.969 2.389 9.755 1.00 86.31 180 LYS A N 1
ATOM 1402 C CA . LYS A 1 180 ? -11.881 2.594 8.622 1.00 86.31 180 LYS A CA 1
ATOM 1403 C C . LYS A 1 180 ? -12.041 4.084 8.311 1.00 86.31 180 LYS A C 1
ATOM 1405 O O . LYS A 1 180 ? -11.820 4.487 7.174 1.00 86.31 180 LYS A O 1
ATOM 1410 N N . ILE A 1 181 ? -12.338 4.902 9.320 1.00 88.69 181 ILE A N 1
ATOM 1411 C CA . ILE A 1 181 ? -12.577 6.344 9.152 1.00 88.69 181 ILE A CA 1
ATOM 1412 C C . ILE A 1 181 ? -11.337 7.064 8.607 1.00 88.69 181 ILE A C 1
ATOM 1414 O O . ILE A 1 181 ? -11.447 7.855 7.673 1.00 88.69 181 ILE A O 1
ATOM 1418 N N . PHE A 1 182 ? -10.142 6.782 9.133 1.00 89.31 182 PHE A N 1
ATOM 1419 C CA . PHE A 1 182 ? -8.917 7.400 8.611 1.00 89.31 182 PHE A CA 1
ATOM 1420 C C . PHE A 1 182 ? -8.589 6.964 7.177 1.00 89.31 182 PHE A C 1
ATOM 1422 O O . PHE A 1 182 ? -8.158 7.799 6.380 1.00 89.31 182 PHE A O 1
ATOM 1429 N N . ASN A 1 183 ? -8.843 5.700 6.818 1.00 85.94 183 ASN A N 1
ATOM 1430 C CA . ASN A 1 183 ? -8.715 5.246 5.430 1.00 85.94 183 ASN A CA 1
ATOM 1431 C C . ASN A 1 183 ? -9.684 5.994 4.500 1.00 85.94 183 ASN A C 1
ATOM 1433 O O . ASN A 1 183 ? -9.278 6.427 3.423 1.00 85.94 183 ASN A O 1
ATOM 1437 N N . GLU A 1 184 ? -10.939 6.201 4.917 1.00 83.88 184 GLU A N 1
ATOM 1438 C CA . GLU A 1 184 ? -11.927 6.982 4.152 1.00 83.88 184 GLU A CA 1
ATOM 1439 C C . GLU A 1 184 ? -11.499 8.446 3.951 1.00 83.88 184 GLU A C 1
ATOM 1441 O O . GLU A 1 184 ? -11.817 9.047 2.928 1.00 83.88 184 GLU A O 1
ATOM 1446 N N . LEU A 1 185 ? -10.724 9.007 4.884 1.00 80.31 185 LEU A N 1
ATOM 1447 C CA . LEU A 1 185 ? -10.129 10.347 4.777 1.00 80.31 185 LEU A CA 1
ATOM 1448 C C . LEU A 1 185 ? -8.816 10.373 3.965 1.00 80.31 185 LEU A C 1
ATOM 1450 O O . LEU A 1 185 ? -8.161 11.413 3.847 1.00 80.31 185 LEU A O 1
ATOM 1454 N N . GLY A 1 186 ? -8.418 9.238 3.383 1.00 82.62 186 GLY A N 1
ATOM 1455 C CA . GLY A 1 186 ? -7.252 9.120 2.510 1.00 82.62 186 GLY A CA 1
ATOM 1456 C C . GLY A 1 186 ? -5.914 9.005 3.242 1.00 82.62 186 GLY A C 1
ATOM 1457 O O . GLY A 1 186 ? -4.879 9.327 2.654 1.00 82.62 186 GLY A O 1
ATOM 1458 N N . PHE A 1 187 ? -5.916 8.580 4.507 1.00 85.50 187 PHE A N 1
ATOM 1459 C CA . PHE A 1 187 ? -4.703 8.180 5.222 1.00 85.50 187 PHE A CA 1
ATOM 1460 C C . PHE A 1 187 ? -4.400 6.702 4.972 1.00 85.50 187 PHE A C 1
ATOM 1462 O O . PHE A 1 187 ? -5.303 5.884 4.838 1.00 85.50 187 PHE A O 1
ATOM 1469 N N . SER A 1 188 ? -3.118 6.346 4.969 1.00 83.75 188 SER A N 1
ATOM 1470 C CA . SER A 1 188 ? -2.695 4.962 5.195 1.00 83.75 188 SER A CA 1
ATOM 1471 C C . SER A 1 188 ? -2.767 4.664 6.689 1.00 83.75 188 SER A C 1
ATOM 1473 O O . SER A 1 188 ? -2.404 5.521 7.495 1.00 83.75 188 SER A O 1
ATOM 1475 N N . VAL A 1 189 ? -3.236 3.476 7.075 1.00 78.69 189 VAL A N 1
ATOM 1476 C CA . VAL A 1 189 ? -3.480 3.153 8.488 1.00 78.69 189 VAL A CA 1
ATOM 1477 C C . VAL A 1 189 ? -2.871 1.815 8.893 1.00 78.69 189 VAL A C 1
ATOM 1479 O O . VAL A 1 189 ? -3.026 0.808 8.206 1.00 78.69 189 VAL A O 1
ATOM 1482 N N . GLU A 1 190 ? -2.229 1.803 10.057 1.00 80.56 190 GLU A N 1
ATOM 1483 C CA . GLU A 1 190 ? -1.718 0.624 10.754 1.00 80.56 190 GLU A CA 1
ATOM 1484 C C . GLU A 1 190 ? -2.373 0.531 12.140 1.00 80.56 190 GLU A C 1
ATOM 1486 O O . GLU A 1 190 ? -2.429 1.518 12.868 1.00 80.56 190 GLU A O 1
ATOM 1491 N N . THR A 1 191 ? -2.857 -0.648 12.529 1.00 83.94 191 THR A N 1
ATOM 1492 C CA . THR A 1 191 ? -3.418 -0.909 13.871 1.00 83.94 191 THR A CA 1
ATOM 1493 C C . THR A 1 191 ? -2.458 -1.755 14.701 1.00 83.94 191 THR A C 1
ATOM 1495 O O . THR A 1 191 ? -1.789 -2.618 14.126 1.00 83.94 191 THR A O 1
ATOM 1498 N N . ASN A 1 192 ? -2.450 -1.596 16.027 1.00 80.81 192 ASN A N 1
ATOM 1499 C CA . ASN A 1 192 ? -1.570 -2.329 16.953 1.00 80.81 192 ASN A CA 1
ATOM 1500 C C . ASN A 1 192 ? -0.085 -2.219 16.553 1.00 80.81 192 ASN A C 1
ATOM 1502 O O . ASN A 1 192 ? 0.685 -3.190 16.582 1.00 80.81 192 ASN A O 1
ATOM 1506 N N . THR A 1 193 ? 0.312 -1.037 16.083 1.00 80.19 193 THR A N 1
ATOM 1507 C CA . THR A 1 193 ? 1.667 -0.821 15.580 1.00 80.19 193 THR A CA 1
ATOM 1508 C C . THR A 1 193 ? 2.632 -0.625 16.739 1.00 80.19 193 THR A C 1
ATOM 1510 O O . THR A 1 193 ? 2.248 -0.186 17.818 1.00 80.19 193 THR A O 1
ATOM 1513 N N . HIS A 1 194 ? 3.899 -0.959 16.520 1.00 83.81 194 HIS A N 1
ATOM 1514 C CA . HIS A 1 194 ? 4.933 -0.822 17.537 1.00 83.81 194 HIS A CA 1
ATOM 1515 C C . HIS A 1 194 ? 5.944 0.237 17.110 1.00 83.81 194 HIS A C 1
ATOM 1517 O O . HIS A 1 194 ? 6.711 0.031 16.166 1.00 83.81 194 HIS A O 1
ATOM 1523 N N . VAL A 1 195 ? 5.969 1.352 17.835 1.00 84.31 195 VAL A N 1
ATOM 1524 C CA . VAL A 1 195 ? 6.888 2.469 17.605 1.00 84.31 195 VAL A CA 1
ATOM 1525 C C . VAL A 1 195 ? 8.168 2.275 18.410 1.00 84.31 195 VAL A C 1
ATOM 1527 O O . VAL A 1 195 ? 8.158 1.708 19.504 1.00 84.31 195 VAL A O 1
ATOM 1530 N N . ARG A 1 196 ? 9.305 2.699 17.849 1.00 83.44 196 ARG A N 1
ATOM 1531 C CA . ARG A 1 196 ? 10.603 2.610 18.531 1.00 83.44 196 ARG A CA 1
ATOM 1532 C C . ARG A 1 196 ? 10.793 3.794 19.469 1.00 83.44 196 ARG A C 1
ATOM 1534 O O . ARG A 1 196 ? 10.654 4.947 19.058 1.00 83.44 196 ARG A O 1
ATOM 1541 N N . LEU A 1 197 ? 11.187 3.486 20.697 1.00 87.56 197 LEU A N 1
ATOM 1542 C CA . LEU A 1 197 ? 11.574 4.459 21.705 1.00 87.56 197 LEU A CA 1
ATOM 1543 C C . LEU A 1 197 ? 13.072 4.775 21.611 1.00 87.56 197 LEU A C 1
ATOM 1545 O O . LEU A 1 197 ? 13.862 3.972 21.114 1.00 87.56 197 LEU A O 1
ATOM 1549 N N . LYS A 1 198 ? 13.472 5.930 22.144 1.00 89.00 198 LYS A N 1
ATOM 1550 C CA . LYS A 1 198 ? 14.868 6.384 22.263 1.00 89.00 198 LYS A CA 1
ATOM 1551 C C . LYS A 1 198 ? 15.735 5.405 23.060 1.00 89.00 198 LYS A C 1
ATOM 1553 O O . LYS A 1 198 ? 16.921 5.285 22.789 1.00 89.00 198 LYS A O 1
ATOM 1558 N N . SER A 1 199 ? 15.135 4.659 23.989 1.00 81.75 199 SER A N 1
ATOM 1559 C CA . SER A 1 199 ? 15.796 3.593 24.754 1.00 81.75 199 SER A CA 1
ATOM 1560 C C . SER A 1 199 ? 16.066 2.310 23.954 1.00 81.75 199 SER A C 1
ATOM 1562 O O . SER A 1 199 ? 16.656 1.376 24.485 1.00 81.75 199 SER A O 1
ATOM 1564 N N . GLY A 1 200 ? 15.596 2.213 22.704 1.00 77.94 200 GLY A N 1
ATOM 1565 C CA . GLY A 1 200 ? 15.665 0.999 21.884 1.00 77.94 200 GLY A CA 1
ATOM 1566 C C . GLY A 1 200 ? 14.507 0.016 22.107 1.00 77.94 200 GLY A C 1
ATOM 1567 O O . GLY A 1 200 ? 14.326 -0.906 21.309 1.00 77.94 200 GLY A O 1
ATOM 1568 N N . LEU A 1 201 ? 13.683 0.235 23.138 1.00 81.75 201 LEU A N 1
ATOM 1569 C CA . LEU A 1 201 ? 12.451 -0.519 23.381 1.00 81.75 201 LEU A CA 1
ATOM 1570 C C . LEU A 1 201 ? 11.352 -0.156 22.368 1.00 81.75 201 LEU A C 1
ATOM 1572 O O . LEU A 1 201 ? 11.482 0.775 21.568 1.00 81.75 201 LEU A O 1
ATOM 1576 N N . ARG A 1 202 ? 10.246 -0.906 22.402 1.00 83.25 202 ARG A N 1
ATOM 1577 C CA . ARG A 1 202 ? 9.059 -0.644 21.581 1.00 83.25 202 ARG A CA 1
ATOM 1578 C C . ARG A 1 202 ? 7.848 -0.350 22.453 1.00 83.25 202 ARG A C 1
ATOM 1580 O O . ARG A 1 202 ? 7.655 -1.017 23.465 1.00 83.25 202 ARG A O 1
ATOM 1587 N N . ALA A 1 203 ? 7.035 0.603 22.020 1.00 80.12 203 ALA A N 1
ATOM 1588 C CA . ALA A 1 203 ? 5.726 0.884 22.593 1.00 80.12 203 ALA A CA 1
ATOM 1589 C C . ALA A 1 203 ? 4.638 0.625 21.551 1.00 80.12 203 ALA A C 1
ATOM 1591 O O . ALA A 1 203 ? 4.844 0.857 20.362 1.00 80.12 203 ALA A O 1
ATOM 1592 N N . GLU A 1 204 ? 3.501 0.115 22.002 1.00 82.69 204 GLU A N 1
ATOM 1593 C CA . GLU A 1 204 ? 2.325 -0.097 21.163 1.00 82.69 204 GLU A CA 1
ATOM 1594 C C . GLU A 1 204 ? 1.554 1.219 21.004 1.00 82.69 204 GLU A C 1
ATOM 1596 O O . GLU A 1 204 ? 1.427 1.975 21.966 1.00 82.69 204 GLU A O 1
ATOM 1601 N N . VAL A 1 205 ? 1.050 1.465 19.797 1.00 89.12 205 VAL A N 1
ATOM 1602 C CA . VAL A 1 205 ? 0.090 2.524 19.473 1.00 89.12 205 VAL A CA 1
ATOM 1603 C C . VAL A 1 205 ? -1.124 1.855 18.836 1.00 89.12 205 VAL A C 1
ATOM 1605 O O . VAL A 1 205 ? -0.974 1.111 17.856 1.00 89.12 205 VAL A O 1
ATOM 1608 N N . ASP A 1 206 ? -2.314 2.117 19.384 1.00 92.50 206 ASP A N 1
ATOM 1609 C CA . ASP A 1 206 ? -3.542 1.411 18.986 1.00 92.50 206 ASP A CA 1
ATOM 1610 C C . ASP A 1 206 ? -3.846 1.620 17.485 1.00 92.50 206 ASP A C 1
ATOM 1612 O O . ASP A 1 206 ? -4.051 0.652 16.746 1.00 92.50 206 ASP A O 1
ATOM 1616 N N . VAL A 1 207 ? -3.799 2.869 16.997 1.00 94.50 207 VAL A N 1
ATOM 1617 C CA . VAL A 1 207 ? -3.907 3.198 15.564 1.00 94.50 207 VAL A CA 1
ATOM 1618 C C . VAL A 1 207 ? -2.900 4.276 15.163 1.00 94.50 207 VAL A C 1
ATOM 1620 O O . VAL A 1 207 ? -2.811 5.337 15.775 1.00 94.50 207 VAL A O 1
ATOM 1623 N N . ARG A 1 208 ? -2.178 4.027 14.071 1.00 92.62 208 ARG A N 1
ATOM 1624 C CA . ARG A 1 208 ? -1.257 4.960 13.420 1.00 92.62 208 ARG A CA 1
ATOM 1625 C C . ARG A 1 208 ? -1.764 5.258 12.018 1.00 92.62 208 ARG A C 1
ATOM 1627 O O . ARG A 1 208 ? -1.727 4.392 11.147 1.00 92.62 208 ARG A O 1
ATOM 1634 N N . ALA A 1 209 ? -2.225 6.483 11.801 1.00 92.12 20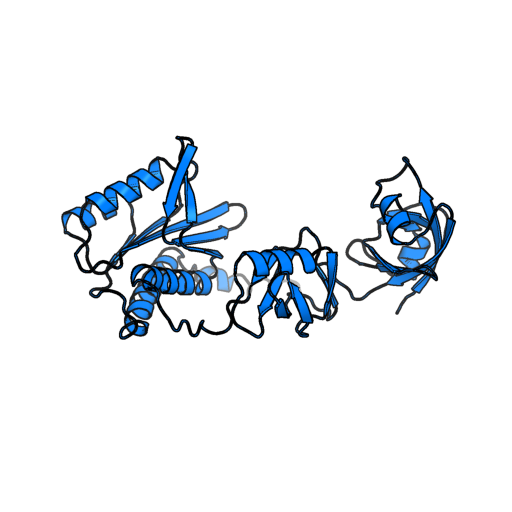9 ALA A N 1
ATOM 1635 C CA . ALA A 1 209 ? -2.646 6.980 10.498 1.00 92.12 209 ALA A CA 1
ATOM 1636 C C . ALA A 1 209 ? -1.580 7.928 9.946 1.00 92.12 209 ALA A C 1
ATOM 1638 O O . ALA A 1 209 ? -1.071 8.781 10.665 1.00 92.12 209 ALA A O 1
ATOM 1639 N N . TYR A 1 210 ? -1.222 7.795 8.676 1.00 88.75 210 TYR A N 1
ATOM 1640 C CA . TYR A 1 210 ? -0.218 8.654 8.059 1.00 88.75 210 TYR A CA 1
ATOM 1641 C C . TYR A 1 210 ? -0.542 8.969 6.605 1.00 88.75 210 TYR A C 1
ATOM 1643 O O . TYR A 1 210 ? -1.174 8.189 5.891 1.00 88.75 210 TYR A O 1
ATOM 1651 N N . LYS A 1 211 ? -0.099 10.142 6.167 1.00 87.50 211 LYS A N 1
ATOM 1652 C CA . LYS A 1 211 ? -0.234 10.621 4.796 1.00 87.50 211 LYS A CA 1
ATOM 1653 C C . LYS A 1 211 ? 1.017 11.404 4.430 1.00 87.50 211 LYS A C 1
ATOM 1655 O O . LYS A 1 211 ? 1.537 12.158 5.247 1.00 87.50 211 LYS A O 1
ATOM 1660 N N . VAL A 1 212 ? 1.510 11.211 3.214 1.00 80.88 212 VAL A N 1
ATOM 1661 C CA . VAL A 1 212 ? 2.581 12.052 2.673 1.00 80.88 212 VAL A CA 1
ATOM 1662 C C . VAL A 1 212 ? 1.928 13.308 2.108 1.00 80.88 212 VAL A C 1
ATOM 1664 O O . VAL A 1 212 ? 1.048 13.213 1.252 1.00 80.88 212 VAL A O 1
ATOM 1667 N N . ILE A 1 213 ? 2.313 14.462 2.639 1.00 80.62 213 ILE A N 1
ATOM 1668 C CA . ILE A 1 213 ? 1.903 15.782 2.169 1.00 80.62 213 ILE A CA 1
ATOM 1669 C C . ILE A 1 213 ? 3.176 16.427 1.631 1.00 80.62 213 ILE A C 1
ATOM 1671 O O . ILE A 1 213 ? 4.089 16.701 2.403 1.00 80.62 213 ILE A O 1
ATOM 1675 N N . GLU A 1 214 ? 3.245 16.581 0.308 1.00 81.19 214 GLU A N 1
ATOM 1676 C CA . GLU A 1 214 ? 4.462 16.975 -0.415 1.00 81.19 214 GLU A CA 1
ATOM 1677 C C . GLU A 1 214 ? 5.631 16.019 -0.116 1.00 81.19 214 GLU A C 1
ATOM 1679 O O . GLU A 1 214 ? 5.612 14.871 -0.564 1.00 81.19 214 GLU A O 1
ATOM 1684 N N . ASP A 1 215 ? 6.622 16.455 0.654 1.00 83.50 215 ASP A N 1
ATOM 1685 C CA . ASP A 1 215 ? 7.786 15.676 1.079 1.00 83.50 215 ASP A CA 1
ATOM 1686 C C . ASP A 1 215 ? 7.715 15.237 2.555 1.00 83.50 215 ASP A C 1
ATOM 1688 O O . ASP A 1 215 ? 8.565 14.483 3.036 1.00 83.50 215 ASP A O 1
ATOM 1692 N N . THR A 1 216 ? 6.675 15.662 3.275 1.00 78.44 216 THR A N 1
ATOM 1693 C CA . THR A 1 216 ? 6.558 15.485 4.718 1.00 78.44 216 THR A CA 1
ATOM 1694 C C . THR A 1 216 ? 5.518 14.420 5.054 1.00 78.44 216 THR A C 1
ATOM 1696 O O . THR A 1 216 ? 4.354 14.476 4.657 1.00 78.44 216 THR A O 1
ATOM 1699 N N . MET A 1 217 ? 5.923 13.417 5.838 1.00 87.44 217 MET A N 1
ATOM 1700 C CA . MET A 1 217 ? 4.985 12.432 6.380 1.00 87.44 217 MET A CA 1
ATOM 1701 C C . MET A 1 217 ? 4.238 13.029 7.573 1.00 87.44 217 MET A C 1
ATOM 1703 O O . MET A 1 217 ? 4.800 13.090 8.670 1.00 87.44 217 MET A O 1
ATOM 1707 N N . PHE A 1 218 ? 2.977 13.400 7.345 1.00 89.25 218 PHE A N 1
ATOM 1708 C CA . PHE A 1 218 ? 2.030 13.794 8.378 1.00 89.25 218 PHE A CA 1
ATOM 1709 C C . PHE A 1 218 ? 1.464 12.549 9.058 1.00 89.25 218 PHE A C 1
ATOM 1711 O O . PHE A 1 218 ? 0.869 11.684 8.411 1.00 89.25 218 PHE A O 1
ATOM 1718 N N . GLU A 1 219 ? 1.664 12.446 10.363 1.00 93.56 219 GLU A N 1
ATOM 1719 C CA . GLU A 1 219 ? 1.416 11.242 11.140 1.00 93.56 219 GLU A CA 1
ATOM 1720 C C . GLU A 1 219 ? 0.534 11.534 12.354 1.00 93.56 219 GLU A C 1
ATOM 1722 O O . GLU A 1 219 ? 0.741 12.504 13.080 1.00 93.56 219 GLU A O 1
ATOM 1727 N N . ILE A 1 220 ? -0.450 10.670 12.577 1.00 96.62 220 ILE A N 1
ATOM 1728 C CA . ILE A 1 220 ? -1.445 10.777 13.635 1.00 96.62 220 ILE A CA 1
ATOM 1729 C C . ILE A 1 220 ? -1.432 9.484 14.428 1.00 96.62 220 ILE A C 1
ATOM 1731 O O . ILE A 1 220 ? -1.578 8.398 13.860 1.00 96.62 220 ILE A O 1
ATOM 1735 N N . TRP A 1 221 ? -1.278 9.597 15.740 1.00 97.44 221 TRP A N 1
ATOM 1736 C CA . TRP A 1 221 ? -1.403 8.464 16.650 1.00 97.44 221 TRP A CA 1
ATOM 1737 C C . TRP A 1 221 ? -2.703 8.570 17.421 1.00 97.44 221 TRP A C 1
ATOM 1739 O O . TRP A 1 221 ? -3.069 9.643 17.901 1.00 97.44 221 TRP A O 1
ATOM 1749 N N . VAL A 1 222 ? -3.400 7.449 17.535 1.00 97.12 222 VAL A N 1
ATOM 1750 C CA . VAL A 1 222 ? -4.697 7.379 18.190 1.00 97.12 222 VAL A CA 1
ATOM 1751 C C . VAL A 1 222 ? -4.690 6.245 19.194 1.00 97.12 222 VAL A C 1
ATOM 1753 O O . VAL A 1 222 ? -4.469 5.096 18.820 1.00 97.12 222 VAL A O 1
ATOM 1756 N N . GLU A 1 223 ? -4.987 6.566 20.448 1.00 94.75 223 GLU A N 1
ATOM 1757 C CA . GLU A 1 223 ? -5.229 5.582 21.502 1.00 94.75 223 GLU A CA 1
ATOM 1758 C C . GLU A 1 223 ? -6.732 5.315 21.623 1.00 94.75 223 GLU A C 1
ATOM 1760 O O . GLU A 1 223 ? -7.531 6.223 21.860 1.00 94.75 223 GLU A O 1
ATOM 1765 N N . CYS A 1 224 ? -7.117 4.051 21.478 1.00 93.38 224 CYS A N 1
ATOM 1766 C CA . CYS A 1 224 ? -8.491 3.568 21.471 1.00 93.38 224 CYS A CA 1
ATOM 1767 C C . CYS A 1 224 ? -8.802 2.847 22.789 1.00 93.38 224 CYS A C 1
ATOM 1769 O O . CYS A 1 224 ? -8.579 1.645 22.947 1.00 93.38 224 CYS A O 1
ATOM 1771 N N . LYS A 1 225 ? -9.374 3.556 23.765 1.00 89.56 225 LYS A N 1
ATOM 1772 C CA . LYS A 1 225 ? -9.700 2.982 25.080 1.00 89.56 225 LYS A CA 1
ATOM 1773 C C . LYS A 1 225 ? -11.157 2.577 25.167 1.00 89.56 225 LYS A C 1
ATOM 1775 O O . LYS A 1 225 ? -12.013 3.277 25.706 1.00 89.56 225 LYS A O 1
ATOM 1780 N N . ASN A 1 226 ? -11.421 1.373 24.669 1.00 86.69 226 ASN A N 1
ATOM 1781 C CA . ASN A 1 226 ? -12.741 0.761 24.735 1.00 86.69 226 ASN A CA 1
ATOM 1782 C C . ASN A 1 226 ? -12.999 0.062 26.087 1.00 86.69 226 ASN A C 1
ATOM 1784 O O . ASN A 1 226 ? -13.223 -1.151 26.154 1.00 86.69 226 ASN A O 1
ATOM 1788 N N . TRP A 1 227 ? -12.872 0.803 27.189 1.00 80.94 227 TRP A N 1
ATOM 1789 C CA . TRP A 1 227 ? -12.979 0.285 28.557 1.00 80.94 227 TRP A CA 1
ATOM 1790 C C . TRP A 1 227 ? -14.389 0.482 29.130 1.00 80.94 227 TRP A C 1
ATOM 1792 O O . TRP A 1 227 ? -15.131 1.362 28.705 1.00 80.94 227 TRP A O 1
ATOM 1802 N N . ASN A 1 228 ? -14.775 -0.355 30.101 1.00 71.88 228 ASN A N 1
ATOM 1803 C CA . ASN A 1 228 ? -16.062 -0.202 30.799 1.00 71.88 228 ASN A CA 1
ATOM 1804 C C . ASN A 1 228 ? -16.042 0.974 31.794 1.00 71.88 228 ASN A C 1
ATOM 1806 O O . ASN A 1 228 ? -17.088 1.543 32.097 1.00 71.88 228 ASN A O 1
ATOM 1810 N N . LYS A 1 229 ? -14.855 1.308 32.314 1.00 77.69 229 LYS A N 1
ATOM 1811 C CA . LYS A 1 229 ? -14.615 2.416 33.245 1.00 77.69 229 LYS A CA 1
ATOM 1812 C C . LYS A 1 229 ? -14.087 3.632 32.485 1.00 77.69 229 LYS A C 1
ATOM 1814 O O . LYS A 1 229 ? -13.539 3.479 31.393 1.00 77.69 229 LYS A O 1
ATOM 1819 N N . TYR A 1 230 ? -14.229 4.810 33.087 1.00 77.88 230 TYR A N 1
ATOM 1820 C CA . TYR A 1 230 ? -13.583 6.022 32.594 1.00 77.88 230 TYR A CA 1
ATOM 1821 C C . TYR A 1 230 ? -12.059 5.849 32.569 1.00 77.88 230 TYR A C 1
ATOM 1823 O O . TYR A 1 230 ? -11.490 5.119 33.386 1.00 77.88 230 TYR A O 1
ATOM 1831 N N . ILE A 1 231 ? -11.396 6.527 31.635 1.00 85.81 231 ILE A N 1
ATOM 1832 C CA . ILE A 1 231 ? -9.935 6.601 31.629 1.00 85.81 231 ILE A CA 1
ATOM 1833 C C . ILE A 1 231 ? -9.456 7.550 32.737 1.00 85.81 231 ILE A C 1
ATOM 1835 O O . ILE A 1 231 ? -9.965 8.667 32.861 1.00 85.81 231 ILE A O 1
ATOM 1839 N N . GLY A 1 232 ? -8.461 7.111 33.508 1.00 84.06 232 GLY A N 1
ATOM 1840 C CA . GLY A 1 232 ? -7.714 7.938 34.451 1.00 84.06 232 GLY A CA 1
ATOM 1841 C C . GLY A 1 232 ? -6.508 8.642 33.822 1.00 84.06 232 GLY A C 1
ATOM 1842 O O . GLY A 1 232 ? -6.145 8.417 32.666 1.00 84.06 232 GLY A O 1
ATOM 1843 N N . ARG A 1 233 ? -5.883 9.528 34.603 1.00 89.12 233 ARG A N 1
ATOM 1844 C CA . ARG A 1 233 ? -4.705 10.305 34.186 1.00 89.12 233 ARG A CA 1
ATOM 1845 C C . ARG A 1 233 ? -3.528 9.407 33.792 1.00 89.12 233 ARG A C 1
ATOM 1847 O O . ARG A 1 233 ? -2.833 9.701 32.832 1.00 89.12 233 ARG A O 1
ATOM 1854 N N . ASP A 1 234 ? -3.387 8.267 34.457 1.00 87.06 234 ASP A N 1
ATOM 1855 C CA . ASP A 1 234 ? -2.354 7.257 34.219 1.00 87.06 234 ASP A CA 1
ATOM 1856 C C . ASP A 1 234 ? -2.262 6.809 32.752 1.00 87.06 234 ASP A C 1
ATOM 1858 O O . ASP A 1 234 ? -1.170 6.668 32.200 1.00 87.06 234 ASP A O 1
ATOM 1862 N N . ALA A 1 235 ? -3.400 6.619 32.084 1.00 88.56 235 ALA A N 1
ATOM 1863 C CA . ALA A 1 235 ? -3.401 6.220 30.681 1.00 88.56 235 ALA A CA 1
ATOM 1864 C C . ALA A 1 235 ? -3.005 7.374 29.746 1.00 88.56 235 ALA A C 1
ATOM 1866 O O . ALA A 1 235 ? -2.377 7.131 28.714 1.00 88.56 235 ALA A O 1
ATOM 1867 N N . VAL A 1 236 ? -3.346 8.615 30.107 1.00 92.69 236 VAL A N 1
ATOM 1868 C CA . VAL A 1 236 ? -2.928 9.820 29.374 1.00 92.69 236 VAL A CA 1
ATOM 1869 C C . VAL A 1 236 ? -1.421 10.011 29.517 1.00 92.69 236 VAL A C 1
ATOM 1871 O O . VAL A 1 236 ? -0.731 10.146 28.508 1.00 92.69 236 VAL A O 1
ATOM 1874 N N . ASP A 1 237 ? -0.902 9.909 30.741 1.00 90.50 237 ASP A N 1
ATOM 1875 C CA . ASP A 1 237 ? 0.526 10.013 31.046 1.00 90.50 237 ASP A CA 1
ATOM 1876 C C . ASP A 1 237 ? 1.326 8.923 30.328 1.00 90.50 237 ASP A C 1
ATOM 1878 O O . ASP A 1 237 ? 2.402 9.181 29.788 1.00 90.50 237 ASP A O 1
ATOM 1882 N N . LYS A 1 238 ? 0.791 7.698 30.253 1.00 92.00 238 LYS A N 1
ATOM 1883 C CA . LYS A 1 238 ? 1.416 6.604 29.499 1.00 92.00 238 LYS A CA 1
ATOM 1884 C C . LYS A 1 238 ? 1.511 6.922 28.007 1.00 92.00 238 LYS A C 1
ATOM 1886 O O . LYS A 1 238 ? 2.547 6.656 27.390 1.00 92.00 238 LYS A O 1
ATOM 1891 N N . PHE A 1 239 ? 0.451 7.472 27.419 1.00 94.62 239 PHE A N 1
ATOM 1892 C CA . PHE A 1 239 ? 0.466 7.836 26.005 1.00 94.62 239 PHE A CA 1
ATOM 1893 C C . PHE A 1 239 ? 1.413 9.009 25.737 1.00 94.62 239 PHE A C 1
ATOM 1895 O O . PHE A 1 239 ? 2.226 8.952 24.816 1.00 94.62 239 PHE A O 1
ATOM 1902 N N . TYR A 1 240 ? 1.397 10.018 26.605 1.00 93.88 240 TYR A N 1
ATOM 1903 C CA . TYR A 1 240 ? 2.344 11.126 26.561 1.00 93.88 240 TYR A CA 1
ATOM 1904 C C . TYR A 1 240 ? 3.792 10.657 26.680 1.00 93.88 240 TYR A C 1
ATOM 1906 O O . TYR A 1 240 ? 4.616 10.982 25.826 1.00 93.88 240 TYR A O 1
ATOM 1914 N N . SER A 1 241 ? 4.085 9.802 27.661 1.00 91.88 241 SER A N 1
ATOM 1915 C CA . SER A 1 241 ? 5.394 9.172 27.832 1.00 91.88 241 SER A CA 1
ATOM 1916 C C . SER A 1 241 ? 5.823 8.411 26.576 1.00 91.88 241 SER A C 1
ATOM 1918 O O . SER A 1 241 ? 6.973 8.508 26.150 1.00 91.88 241 SER A O 1
ATOM 1920 N N . THR A 1 242 ? 4.895 7.705 25.925 1.00 91.50 242 THR A N 1
ATOM 1921 C CA . THR A 1 242 ? 5.159 7.017 24.654 1.00 91.50 242 THR A CA 1
ATOM 1922 C C . THR A 1 242 ? 5.559 8.006 23.560 1.00 91.50 242 THR A C 1
ATOM 1924 O O . THR A 1 242 ? 6.553 7.779 22.873 1.00 91.50 242 THR A O 1
ATOM 1927 N N . ILE A 1 243 ? 4.848 9.126 23.427 1.00 94.88 243 ILE A N 1
ATOM 1928 C CA . ILE A 1 243 ? 5.136 10.161 22.427 1.00 94.88 243 ILE A CA 1
ATOM 1929 C C . ILE A 1 243 ? 6.502 10.816 22.674 1.00 94.88 243 ILE A C 1
ATOM 1931 O O . ILE A 1 243 ? 7.340 10.820 21.774 1.00 94.88 243 ILE A O 1
ATOM 1935 N N . ILE A 1 244 ? 6.775 11.321 23.881 1.00 94.12 244 ILE A N 1
ATOM 1936 C CA . ILE A 1 244 ? 8.026 12.055 24.168 1.00 94.12 244 ILE A CA 1
ATOM 1937 C C . ILE A 1 244 ? 9.273 11.166 24.080 1.00 94.12 244 ILE A C 1
ATOM 1939 O O . ILE A 1 244 ? 10.366 11.636 23.738 1.00 94.12 244 ILE A O 1
ATOM 1943 N N . ASN A 1 245 ? 9.113 9.875 24.380 1.00 91.06 245 ASN A N 1
ATOM 1944 C CA . ASN A 1 245 ? 10.198 8.904 24.348 1.00 91.06 245 ASN A CA 1
ATOM 1945 C C . ASN A 1 245 ? 10.337 8.221 22.992 1.00 91.06 245 ASN A C 1
ATOM 1947 O O . ASN A 1 245 ? 11.281 7.456 22.812 1.00 91.06 245 ASN A O 1
ATOM 1951 N N . SER A 1 246 ? 9.450 8.481 22.034 1.00 91.25 246 SER A N 1
ATOM 1952 C CA . SER A 1 246 ? 9.577 7.935 20.688 1.00 91.25 246 SER A CA 1
ATOM 1953 C C . SER A 1 246 ? 10.700 8.610 19.907 1.00 91.25 246 SER A C 1
ATOM 1955 O O . SER A 1 246 ? 11.007 9.786 20.102 1.00 91.25 246 SER A O 1
ATOM 1957 N N . ILE A 1 247 ? 11.339 7.851 19.011 1.00 86.19 247 ILE A N 1
ATOM 1958 C CA . ILE A 1 247 ? 12.364 8.394 18.100 1.00 86.19 247 ILE A CA 1
ATOM 1959 C C . ILE A 1 247 ? 11.744 9.444 17.170 1.00 86.19 247 ILE A C 1
ATOM 1961 O O . ILE A 1 247 ? 12.366 10.461 16.879 1.00 86.19 247 ILE A O 1
ATOM 1965 N N . LYS A 1 248 ? 10.510 9.195 16.725 1.00 88.00 248 LYS A N 1
ATOM 1966 C CA . LYS A 1 248 ? 9.700 10.126 15.946 1.00 88.00 248 LYS A CA 1
ATOM 1967 C C . LYS A 1 248 ? 8.370 10.339 16.659 1.00 88.00 248 LYS A C 1
ATOM 1969 O O . LYS A 1 248 ? 7.691 9.363 16.969 1.00 88.00 248 LYS A O 1
ATOM 1974 N N . SER A 1 249 ? 8.013 11.599 16.876 1.00 90.75 249 SER A N 1
ATOM 1975 C CA . SER A 1 249 ? 6.715 11.989 17.428 1.00 90.75 249 SER A CA 1
ATOM 1976 C C . SER A 1 249 ? 5.677 12.155 16.312 1.00 90.75 249 SER A C 1
ATOM 1978 O O . SER A 1 249 ? 6.044 12.559 15.202 1.00 90.75 249 SER A O 1
ATOM 1980 N N . PRO A 1 250 ? 4.391 11.872 16.579 1.00 95.62 250 PRO A N 1
ATOM 1981 C CA . PRO A 1 250 ? 3.326 12.175 15.637 1.00 95.62 250 PRO A CA 1
ATOM 1982 C C . PRO A 1 250 ? 3.126 13.690 15.512 1.00 95.62 250 PRO A C 1
ATOM 1984 O O . PRO A 1 250 ? 3.422 14.452 16.431 1.00 95.62 250 PRO A O 1
ATOM 1987 N N . ASN A 1 251 ? 2.567 14.122 14.384 1.00 94.75 251 ASN A N 1
ATOM 1988 C CA . ASN A 1 251 ? 2.116 15.498 14.181 1.00 94.75 251 ASN A CA 1
ATOM 1989 C C . ASN A 1 251 ? 0.819 15.792 14.948 1.00 94.75 251 ASN A C 1
ATOM 1991 O O . ASN A 1 251 ? 0.539 16.945 15.260 1.00 94.75 251 ASN A O 1
ATOM 1995 N N . MET A 1 252 ? 0.023 14.759 15.238 1.00 95.44 252 MET A N 1
ATOM 1996 C CA . MET A 1 252 ? -1.212 14.869 16.011 1.00 95.44 252 MET A CA 1
ATOM 1997 C C . MET A 1 252 ? -1.437 13.616 16.859 1.00 95.44 252 MET A C 1
ATOM 1999 O O . MET A 1 252 ? -1.227 12.494 16.402 1.00 95.44 252 MET A O 1
ATOM 2003 N N . ALA A 1 253 ? -1.909 13.805 18.087 1.00 97.31 253 ALA A N 1
ATOM 2004 C CA . ALA A 1 253 ? -2.258 12.722 18.994 1.00 97.31 253 ALA A CA 1
ATOM 2005 C C . ALA A 1 253 ? -3.732 12.825 19.398 1.00 97.31 253 ALA A C 1
ATOM 2007 O O . ALA A 1 253 ? -4.224 13.909 19.724 1.00 97.31 253 ALA A O 1
ATOM 2008 N N . ILE A 1 254 ? -4.440 11.697 19.352 1.00 97.75 254 ILE A N 1
ATOM 2009 C CA . ILE A 1 254 ? -5.873 11.622 19.636 1.00 97.75 254 ILE A CA 1
ATOM 2010 C C . ILE A 1 254 ? -6.134 10.525 20.668 1.00 97.75 254 ILE A C 1
ATOM 2012 O O . ILE A 1 254 ? -5.600 9.424 20.569 1.00 97.75 254 ILE A O 1
ATOM 2016 N N . ILE A 1 255 ? -6.996 10.800 21.641 1.00 96.94 255 ILE A N 1
ATOM 2017 C CA . ILE A 1 255 ? -7.531 9.795 22.561 1.00 96.94 255 ILE A CA 1
ATOM 2018 C C . ILE A 1 255 ? -9.015 9.614 22.260 1.00 96.94 255 ILE A C 1
ATOM 2020 O O . ILE A 1 255 ? -9.784 10.576 22.282 1.00 96.94 255 ILE A O 1
ATOM 2024 N N . ILE A 1 256 ? -9.421 8.372 22.002 1.00 96.25 256 ILE A N 1
ATOM 2025 C CA . ILE A 1 256 ? -10.814 7.998 21.756 1.00 96.25 256 ILE A CA 1
ATOM 2026 C C . ILE A 1 256 ? -11.260 7.023 22.835 1.00 96.25 256 ILE A C 1
ATOM 2028 O O . ILE A 1 256 ? -10.659 5.963 23.017 1.00 96.25 256 ILE A O 1
ATOM 2032 N N . ALA A 1 257 ? -12.324 7.368 23.554 1.00 93.44 257 ALA A N 1
ATOM 2033 C CA . ALA A 1 257 ? -12.804 6.561 24.669 1.00 93.44 257 ALA A CA 1
ATOM 2034 C C . ALA A 1 257 ? -14.269 6.818 24.988 1.00 93.44 257 ALA A C 1
ATOM 2036 O O . ALA A 1 257 ? -14.814 7.852 24.608 1.00 93.44 257 ALA A O 1
ATOM 2037 N N . LYS A 1 258 ? -14.884 5.914 25.763 1.00 89.31 258 LYS A N 1
ATOM 2038 C CA . LYS A 1 258 ? -16.219 6.140 26.333 1.00 89.31 258 LYS A CA 1
ATOM 2039 C C . LYS A 1 258 ? -16.264 7.496 27.047 1.00 89.31 258 LYS A C 1
ATOM 2041 O O . LYS A 1 258 ? -16.953 8.411 26.599 1.00 89.31 258 LYS A O 1
ATOM 2046 N N . GLU A 1 259 ? -15.469 7.616 28.105 1.00 88.25 259 GLU A N 1
ATOM 2047 C CA . GLU A 1 259 ? -15.391 8.771 28.999 1.00 88.25 259 GLU A CA 1
ATOM 2048 C C . GLU A 1 259 ? -13.981 8.873 29.604 1.00 88.25 259 GLU A C 1
ATOM 2050 O O . GLU A 1 259 ? -13.270 7.873 29.741 1.00 88.25 259 GLU A O 1
ATOM 2055 N N . LEU A 1 260 ? -13.588 10.088 29.986 1.00 91.38 260 LEU A N 1
ATOM 2056 C CA . LEU A 1 260 ? -12.357 10.387 30.719 1.00 91.38 260 LEU A CA 1
ATOM 2057 C C . LEU A 1 260 ? -12.733 11.023 32.060 1.00 91.38 260 LEU A C 1
ATOM 2059 O O . LEU A 1 260 ? -13.724 11.752 32.135 1.00 91.38 260 LEU A O 1
ATOM 2063 N N . SER A 1 261 ? -11.927 10.803 33.103 1.00 91.25 261 SER A N 1
ATOM 2064 C CA . SER A 1 261 ? -12.034 11.619 34.315 1.00 91.25 261 SER A CA 1
ATOM 2065 C C . SER A 1 261 ? -11.725 13.088 34.001 1.00 91.25 261 SER A C 1
ATOM 2067 O O . SER A 1 261 ? -11.053 13.402 33.014 1.00 91.25 261 SER A O 1
ATOM 2069 N N . LYS A 1 262 ? -12.191 14.007 34.856 1.00 92.94 262 LYS A N 1
ATOM 2070 C CA . LYS A 1 262 ? -11.909 15.443 34.701 1.00 92.94 262 LYS A CA 1
ATOM 2071 C C . LYS A 1 262 ? -10.403 15.705 34.625 1.00 92.94 262 LYS A C 1
ATOM 2073 O O . LYS A 1 262 ? -9.966 16.432 33.738 1.00 92.94 262 LYS A O 1
ATOM 2078 N N . ASP A 1 263 ? -9.629 15.056 35.489 1.00 91.94 263 ASP A N 1
ATOM 2079 C CA . ASP A 1 263 ? -8.173 15.203 35.534 1.00 91.94 263 ASP A CA 1
ATOM 2080 C C . ASP A 1 263 ? -7.511 14.664 34.263 1.00 91.94 263 ASP A C 1
ATOM 2082 O O . ASP A 1 263 ? -6.680 15.345 33.673 1.00 91.94 263 ASP A O 1
ATOM 2086 N N . ALA A 1 264 ? -7.937 13.490 33.778 1.00 94.44 264 ALA A N 1
ATOM 2087 C CA . ALA A 1 264 ? -7.435 12.922 32.529 1.00 94.44 264 ALA A CA 1
ATOM 2088 C C . ALA A 1 264 ? -7.744 13.826 31.326 1.00 94.44 264 ALA A C 1
ATOM 2090 O O . ALA A 1 264 ? -6.905 14.007 30.448 1.00 94.44 264 ALA A O 1
ATOM 2091 N N . TYR A 1 265 ? -8.935 14.430 31.292 1.00 94.44 265 TYR A N 1
ATOM 2092 C CA . TYR A 1 265 ? -9.313 15.363 30.236 1.00 94.44 265 TYR A CA 1
ATOM 2093 C C . TYR A 1 265 ? -8.468 16.645 30.260 1.00 94.44 265 TYR A C 1
ATOM 2095 O O . TYR A 1 265 ? -8.025 17.103 29.206 1.00 94.44 265 TYR A O 1
ATOM 2103 N N . GLN A 1 266 ? -8.227 17.225 31.444 1.00 94.75 266 GLN A N 1
ATOM 2104 C CA . GLN A 1 266 ? -7.374 18.414 31.567 1.00 94.75 266 GLN A CA 1
ATOM 2105 C C . GLN A 1 266 ? -5.925 18.109 31.189 1.00 94.75 266 GLN A C 1
ATOM 2107 O O . GLN A 1 266 ? -5.325 18.881 30.446 1.00 94.75 266 GLN A O 1
ATOM 2112 N N . GLU A 1 267 ? -5.394 16.967 31.626 1.00 96.00 267 GLU A N 1
ATOM 2113 C CA . GLU A 1 267 ? -4.042 16.527 31.280 1.00 96.00 267 GLU A CA 1
ATOM 2114 C C . GLU A 1 267 ? -3.896 16.289 29.771 1.00 96.00 267 GLU A C 1
ATOM 2116 O O . GLU A 1 267 ? -2.950 16.764 29.145 1.00 96.00 267 GLU A O 1
ATOM 2121 N N . ALA A 1 268 ? -4.866 15.615 29.146 1.00 95.12 268 ALA A N 1
ATOM 2122 C CA . ALA A 1 268 ? -4.855 15.386 27.704 1.00 95.12 268 ALA A CA 1
ATOM 2123 C C . ALA A 1 268 ? -4.843 16.716 26.936 1.00 95.12 268 ALA A C 1
ATOM 2125 O O . ALA A 1 268 ? -4.050 16.897 26.014 1.00 95.12 268 ALA A O 1
ATOM 2126 N N . LYS A 1 269 ? -5.670 17.680 27.362 1.00 94.19 269 LYS A N 1
ATOM 2127 C CA . LYS A 1 269 ? -5.712 19.020 26.768 1.00 94.19 269 LYS A CA 1
ATOM 2128 C C . LYS A 1 269 ? -4.396 19.781 26.962 1.00 94.19 269 LYS A C 1
ATOM 2130 O O . LYS A 1 269 ? -3.936 20.417 26.017 1.00 94.19 269 LYS A O 1
ATOM 2135 N N . ALA A 1 270 ? -3.797 19.722 28.152 1.00 93.25 270 ALA A N 1
ATOM 2136 C CA . ALA A 1 270 ? -2.528 20.386 28.454 1.00 93.25 270 ALA A CA 1
ATOM 2137 C C . ALA A 1 270 ? -1.377 19.869 27.573 1.00 93.25 270 ALA A C 1
ATOM 2139 O O . ALA A 1 270 ? -0.548 20.656 27.126 1.00 93.25 270 ALA A O 1
ATOM 2140 N N . ASN A 1 271 ? -1.389 18.574 27.246 1.00 93.12 271 ASN A N 1
ATOM 2141 C CA . ASN A 1 271 ? -0.415 17.934 26.357 1.00 93.12 271 ASN A CA 1
ATOM 2142 C C . ASN A 1 271 ? -0.769 18.035 24.859 1.00 93.12 271 ASN A C 1
ATOM 2144 O O . ASN A 1 271 ? -0.119 17.406 24.023 1.00 93.12 271 ASN A O 1
ATOM 2148 N N . GLY A 1 272 ? -1.797 18.810 24.497 1.00 93.75 272 GLY A N 1
ATOM 2149 C CA . GLY A 1 272 ? -2.190 19.033 23.103 1.00 93.75 272 GLY A CA 1
ATOM 2150 C C . GLY A 1 272 ? -2.908 17.854 22.441 1.00 93.75 272 GLY A C 1
ATOM 2151 O O . GLY A 1 272 ? -2.995 17.803 21.214 1.00 93.75 272 GLY A O 1
ATOM 2152 N N . PHE A 1 273 ? -3.431 16.900 23.216 1.00 96.62 273 PHE A N 1
ATOM 2153 C CA . PHE A 1 273 ? -4.181 15.772 22.672 1.00 96.62 273 PHE A CA 1
ATOM 2154 C C . PHE A 1 273 ? -5.605 16.181 22.317 1.00 96.62 273 PHE A C 1
ATOM 2156 O O . PHE A 1 273 ? -6.309 16.831 23.096 1.00 96.62 273 PHE A O 1
ATOM 2163 N N . LEU A 1 274 ? -6.071 15.726 21.157 1.00 95.62 274 LEU A N 1
ATOM 2164 C CA . LEU A 1 274 ? -7.486 15.804 20.820 1.00 95.62 274 LEU A CA 1
ATOM 2165 C C . LEU A 1 274 ? -8.224 14.661 21.510 1.00 95.62 274 LEU A C 1
ATOM 2167 O O . LEU A 1 274 ? -7.833 13.501 21.407 1.00 95.62 274 LEU A O 1
ATOM 2171 N N . VAL A 1 275 ? -9.316 14.975 22.199 1.00 95.31 275 VAL A N 1
ATOM 2172 C CA . VAL A 1 275 ? -10.105 13.975 22.922 1.00 95.31 275 VAL A CA 1
ATOM 2173 C C . VAL A 1 275 ? -11.461 13.801 22.253 1.00 95.31 275 VAL A C 1
ATOM 2175 O O . VAL A 1 275 ? -12.228 14.753 22.101 1.00 95.31 275 VAL A O 1
ATOM 2178 N N . ILE A 1 276 ? -11.783 12.562 21.888 1.00 94.94 276 ILE A N 1
ATOM 2179 C CA . ILE A 1 276 ? -13.094 12.170 21.375 1.00 94.94 276 ILE A CA 1
ATOM 2180 C C . ILE A 1 276 ? -13.758 11.243 22.391 1.00 94.94 276 ILE A C 1
ATOM 2182 O O . ILE A 1 276 ? -13.457 10.055 22.481 1.00 94.94 276 ILE A O 1
ATOM 2186 N N . THR A 1 277 ? -14.702 11.803 23.142 1.00 92.06 277 THR A N 1
ATOM 2187 C CA . THR A 1 277 ? -15.614 11.035 23.992 1.00 92.06 277 THR A CA 1
ATOM 2188 C C . THR A 1 277 ? -16.752 10.439 23.167 1.00 92.06 277 THR A C 1
ATOM 2190 O O . THR A 1 277 ? -17.329 11.126 22.311 1.00 92.06 277 THR A O 1
ATOM 2193 N N . LEU A 1 278 ? -17.053 9.167 23.432 1.00 91.94 278 LEU A N 1
ATOM 2194 C CA . LEU A 1 278 ? -18.091 8.382 22.760 1.00 91.94 278 LEU A CA 1
ATOM 2195 C C . LEU A 1 278 ? -19.407 8.343 23.549 1.00 91.94 278 LEU A C 1
ATOM 2197 O O . LEU A 1 278 ? -20.452 8.097 22.960 1.00 91.94 278 LEU A O 1
ATOM 2201 N N . GLY A 1 279 ? -19.369 8.558 24.870 1.00 86.94 279 GLY A N 1
ATOM 2202 C CA . GLY A 1 279 ? -20.529 8.437 25.767 1.00 86.94 279 GLY A CA 1
ATOM 2203 C C . GLY A 1 279 ? -20.936 6.989 26.070 1.00 86.94 279 GLY A C 1
ATOM 2204 O O . GLY A 1 279 ? -21.450 6.700 27.144 1.00 86.94 279 GLY A O 1
ATOM 2205 N N . ASP A 1 280 ? -20.621 6.051 25.179 1.00 84.31 280 ASP A N 1
ATOM 2206 C CA . ASP A 1 280 ? -20.764 4.618 25.417 1.00 84.31 280 ASP A CA 1
ATOM 2207 C C . ASP A 1 280 ? -19.543 3.842 24.898 1.00 84.31 280 ASP A C 1
ATOM 2209 O O . ASP A 1 280 ? -18.766 4.317 24.068 1.00 84.31 280 ASP A O 1
ATOM 2213 N N . LYS A 1 281 ? -19.347 2.638 25.431 1.00 85.19 281 LYS A N 1
ATOM 2214 C CA . LYS A 1 281 ? -18.340 1.695 24.955 1.00 85.19 281 LYS A CA 1
ATOM 2215 C C . LYS A 1 281 ? -18.785 1.124 23.609 1.00 85.19 281 LYS A C 1
ATOM 2217 O O . LYS A 1 281 ? -19.941 0.736 23.456 1.00 85.19 281 LYS A O 1
ATOM 2222 N N . ALA A 1 282 ? -17.850 0.975 22.680 1.00 81.19 282 ALA A N 1
ATOM 2223 C CA . ALA A 1 282 ? -18.103 0.331 21.403 1.00 81.19 282 ALA A CA 1
ATOM 2224 C C . ALA A 1 282 ? -18.378 -1.173 21.578 1.00 81.19 282 ALA A C 1
ATOM 2226 O O . ALA A 1 282 ? -17.595 -1.904 22.201 1.00 81.19 282 ALA A O 1
ATOM 2227 N N . ARG A 1 283 ? -19.496 -1.620 21.017 1.00 81.50 283 ARG A N 1
ATOM 2228 C CA . ARG A 1 283 ? -20.035 -2.981 21.010 1.00 81.50 283 ARG A CA 1
ATOM 2229 C C . ARG A 1 283 ? -20.615 -3.260 19.625 1.00 81.50 283 ARG A C 1
ATOM 2231 O O . ARG A 1 283 ? -20.839 -2.336 18.854 1.00 81.50 283 ARG A O 1
ATOM 2238 N N . GLU A 1 284 ? -20.853 -4.527 19.308 1.00 77.31 284 GLU A N 1
ATOM 2239 C CA . GLU A 1 284 ? -21.403 -4.917 18.002 1.00 77.31 284 GLU A CA 1
ATOM 2240 C C . GLU A 1 284 ? -22.792 -4.310 17.738 1.00 77.31 284 GLU A C 1
ATOM 2242 O O . GLU A 1 284 ? -23.097 -3.954 16.604 1.00 77.31 284 GLU A O 1
ATOM 2247 N N . ASP A 1 285 ? -23.596 -4.124 18.787 1.00 77.56 285 ASP A N 1
ATOM 2248 C CA . ASP A 1 285 ? -24.965 -3.599 18.728 1.00 77.56 285 ASP A CA 1
ATOM 2249 C C . ASP A 1 285 ? -25.059 -2.070 18.569 1.00 77.56 285 ASP A C 1
ATOM 2251 O O . ASP A 1 285 ? -26.112 -1.568 18.186 1.00 77.56 285 ASP A O 1
ATOM 2255 N N . ASN A 1 286 ? -23.976 -1.324 18.825 1.00 80.88 286 ASN A N 1
ATOM 2256 C CA . ASN A 1 286 ? -23.939 0.143 18.724 1.00 80.88 286 ASN A CA 1
ATOM 2257 C C . ASN A 1 286 ? -22.879 0.673 17.738 1.00 80.88 286 ASN A C 1
ATOM 2259 O O . ASN A 1 286 ? -22.559 1.864 17.741 1.00 80.88 286 ASN A O 1
ATOM 2263 N N . LEU A 1 287 ? -22.345 -0.198 16.873 1.00 82.75 287 LEU A N 1
ATOM 2264 C CA . LEU A 1 287 ? -21.256 0.109 15.938 1.00 82.75 287 LEU A CA 1
ATOM 2265 C C . LEU A 1 287 ? -21.494 1.356 15.090 1.00 82.75 287 LEU A C 1
ATOM 2267 O O . LEU A 1 287 ? -20.626 2.221 15.013 1.00 82.75 287 LEU A O 1
ATOM 2271 N N . GLU A 1 288 ? -22.662 1.447 14.461 1.00 80.62 288 GLU A N 1
ATOM 2272 C CA . GLU A 1 288 ? -22.995 2.538 13.544 1.00 80.62 288 GLU A CA 1
ATOM 2273 C C . GLU A 1 288 ? -23.040 3.892 14.264 1.00 80.62 288 GLU A C 1
ATOM 2275 O O . GLU A 1 288 ? -22.529 4.895 13.763 1.00 80.62 288 GLU A O 1
ATOM 2280 N N . GLN A 1 289 ? -23.577 3.914 15.487 1.00 85.31 289 GLN A N 1
ATOM 2281 C CA . GLN A 1 289 ? -23.604 5.112 16.321 1.00 85.31 289 GLN A CA 1
ATOM 2282 C C . GLN A 1 289 ? -22.183 5.570 16.670 1.00 85.31 289 GLN A C 1
ATOM 2284 O O . GLN A 1 289 ? -21.856 6.749 16.523 1.00 85.31 289 GLN A O 1
ATOM 2289 N N . ILE A 1 290 ? -21.332 4.641 17.110 1.00 91.38 290 ILE A N 1
ATOM 2290 C CA . ILE A 1 290 ? -19.939 4.931 17.468 1.00 91.38 290 ILE A CA 1
ATOM 2291 C C . ILE A 1 290 ? -19.153 5.411 16.245 1.00 91.38 290 ILE A C 1
ATOM 2293 O O . ILE A 1 290 ? -18.431 6.406 16.332 1.00 91.38 290 ILE A O 1
ATOM 2297 N N . GLU A 1 291 ? -19.321 4.747 15.101 1.00 89.38 291 GLU A N 1
ATOM 2298 C CA . GLU A 1 291 ? -18.697 5.140 13.840 1.00 89.38 291 GLU A CA 1
ATOM 2299 C C . GLU A 1 291 ? -19.089 6.567 13.449 1.00 89.38 291 GLU A C 1
ATOM 2301 O O . GLU A 1 291 ? -18.209 7.386 13.184 1.00 89.38 291 GLU A O 1
ATOM 2306 N N . ASN A 1 292 ? -20.381 6.899 13.498 1.00 88.31 292 ASN A N 1
ATOM 2307 C CA . ASN A 1 292 ? -20.866 8.238 13.175 1.00 88.31 292 ASN A CA 1
ATOM 2308 C C . ASN A 1 292 ? -20.289 9.306 14.113 1.00 88.31 292 ASN A C 1
ATOM 2310 O O . ASN A 1 292 ? -19.799 10.330 13.638 1.00 88.31 292 ASN A O 1
ATOM 2314 N N . ILE A 1 293 ? -20.258 9.063 15.430 1.00 91.62 293 ILE A N 1
ATOM 2315 C CA . ILE A 1 293 ? -19.677 10.008 16.400 1.00 91.62 293 ILE A CA 1
ATOM 2316 C C . ILE A 1 293 ? -18.210 10.302 16.066 1.00 91.62 293 ILE A C 1
ATOM 2318 O O . ILE A 1 293 ? -17.799 11.468 16.018 1.00 91.62 293 ILE A O 1
ATOM 2322 N N . ILE A 1 294 ? -17.415 9.254 15.832 1.00 94.75 294 ILE A N 1
ATOM 2323 C CA . ILE A 1 294 ? -15.986 9.391 15.535 1.00 94.75 294 ILE A CA 1
ATOM 2324 C C . ILE A 1 294 ? -15.805 10.096 14.189 1.00 94.75 294 ILE A C 1
ATOM 2326 O O . ILE A 1 294 ? -15.051 11.067 14.103 1.00 94.75 294 ILE A O 1
ATOM 2330 N N . LYS A 1 295 ? -16.532 9.666 13.154 1.00 92.00 295 LYS A N 1
ATOM 2331 C CA . LYS A 1 295 ? -16.436 10.212 11.798 1.00 92.00 295 LYS A CA 1
ATOM 2332 C C . LYS A 1 295 ? -16.781 11.692 11.766 1.00 92.00 295 LYS A C 1
ATOM 2334 O O . LYS A 1 295 ? -16.017 12.474 11.200 1.00 92.00 295 LYS A O 1
ATOM 2339 N N . THR A 1 296 ? -17.868 12.101 12.419 1.00 91.25 296 THR A N 1
ATOM 2340 C CA . THR A 1 296 ? -18.263 13.511 12.513 1.00 91.25 296 THR A CA 1
ATOM 2341 C C . THR A 1 296 ? -17.189 14.345 13.205 1.00 91.25 296 THR A C 1
ATOM 2343 O O . THR A 1 296 ? -16.813 15.401 12.694 1.00 91.25 296 THR A O 1
ATOM 2346 N N . LYS A 1 297 ? -16.652 13.883 14.343 1.00 93.25 297 LYS A N 1
ATOM 2347 C CA . LYS A 1 297 ? -15.635 14.636 15.095 1.00 93.25 297 LYS A CA 1
ATOM 2348 C C . LYS A 1 297 ? -14.316 14.747 14.332 1.00 93.25 297 LYS A C 1
ATOM 2350 O O . LYS A 1 297 ? -13.789 15.851 14.218 1.00 93.25 297 LYS A O 1
ATOM 2355 N N . ILE A 1 298 ? -13.818 13.649 13.763 1.00 93.31 298 ILE A N 1
ATOM 2356 C CA . ILE A 1 298 ? -12.573 13.643 12.980 1.00 93.31 298 ILE A CA 1
ATOM 2357 C C . ILE A 1 298 ? -12.716 14.506 11.721 1.00 93.31 298 ILE A C 1
ATOM 2359 O O . ILE A 1 298 ? -11.868 15.357 11.461 1.00 93.31 298 ILE A O 1
ATOM 2363 N N . THR A 1 299 ? -13.809 14.357 10.968 1.00 88.69 299 THR A N 1
ATOM 2364 C CA . THR A 1 299 ? -14.045 15.167 9.759 1.00 88.69 299 THR A CA 1
ATOM 2365 C C . THR A 1 299 ? -14.105 16.656 10.098 1.00 88.69 299 THR A C 1
ATOM 2367 O O . THR A 1 299 ? -13.507 17.478 9.401 1.00 88.69 299 THR A O 1
ATOM 2370 N N . ARG A 1 300 ? -14.767 17.018 11.205 1.00 88.06 300 ARG A N 1
ATOM 2371 C CA . ARG A 1 300 ? -14.827 18.403 11.682 1.00 88.06 300 ARG A CA 1
ATOM 2372 C C . ARG A 1 300 ? -13.444 18.953 12.036 1.00 88.06 300 ARG A C 1
ATOM 2374 O O . ARG A 1 300 ? -13.170 20.093 11.681 1.00 88.06 300 ARG A O 1
ATOM 2381 N N . ILE A 1 301 ? -12.581 18.166 12.685 1.00 88.31 301 ILE A N 1
ATOM 2382 C CA . ILE A 1 301 ? -11.196 18.566 12.989 1.00 88.31 301 ILE A CA 1
ATOM 2383 C C . ILE A 1 301 ? -10.467 18.956 11.698 1.00 88.31 301 ILE A C 1
ATOM 2385 O O . ILE A 1 301 ? -9.972 20.074 11.594 1.00 88.31 301 ILE A O 1
ATOM 2389 N N . PHE A 1 302 ? -10.460 18.086 10.686 1.00 84.69 302 PHE A N 1
ATOM 2390 C CA . PHE A 1 302 ? -9.755 18.377 9.433 1.00 84.69 302 PHE A CA 1
ATOM 2391 C C . PHE A 1 302 ? -10.372 19.526 8.640 1.00 84.69 302 PHE A C 1
ATOM 2393 O O . PHE A 1 302 ? -9.641 20.324 8.063 1.00 84.69 302 PHE A O 1
ATOM 2400 N N . THR A 1 303 ? -11.699 19.650 8.653 1.00 81.62 303 THR A N 1
ATOM 2401 C CA . THR A 1 303 ? -12.390 20.757 7.975 1.00 81.62 303 THR A CA 1
ATOM 2402 C C . THR A 1 303 ? -12.037 22.108 8.602 1.00 81.62 303 THR A C 1
ATOM 2404 O O . THR A 1 303 ? -11.893 23.092 7.890 1.00 81.62 303 THR A O 1
ATOM 2407 N N . LEU A 1 304 ? -11.871 22.172 9.928 1.00 80.81 304 LEU A N 1
ATOM 2408 C CA . LEU A 1 304 ? -11.485 23.407 10.620 1.00 80.81 304 LEU A CA 1
ATOM 2409 C C . LEU A 1 304 ? -10.000 23.753 10.442 1.00 80.81 304 LEU A C 1
ATOM 2411 O O . LEU A 1 304 ? -9.650 24.929 10.447 1.00 80.81 304 LEU A O 1
ATOM 2415 N N . LEU A 1 305 ? -9.135 22.746 10.291 1.00 76.75 305 LEU A N 1
ATOM 2416 C CA . LEU A 1 305 ? -7.697 22.940 10.078 1.00 76.75 305 LEU A CA 1
ATOM 2417 C C . LEU A 1 305 ? -7.344 23.319 8.633 1.00 76.75 305 LEU A C 1
ATOM 2419 O O . LEU A 1 305 ? -6.282 23.891 8.404 1.00 76.75 305 LEU A O 1
ATOM 2423 N N . ALA A 1 306 ? -8.217 23.020 7.670 1.00 66.44 306 ALA A N 1
ATOM 2424 C CA . ALA A 1 306 ? -8.070 23.411 6.273 1.00 66.44 306 ALA A CA 1
ATOM 2425 C C . ALA A 1 306 ? -9.032 24.569 5.944 1.00 66.44 306 ALA A C 1
ATOM 2427 O O . ALA A 1 306 ? -10.143 24.316 5.468 1.00 66.44 306 ALA A O 1
ATOM 2428 N N . PRO A 1 307 ? -8.658 25.843 6.186 1.00 54.34 307 PRO A N 1
ATOM 2429 C CA . PRO A 1 307 ? -9.494 26.963 5.779 1.00 54.34 307 PRO A CA 1
ATOM 2430 C C . PRO A 1 307 ? -9.668 26.927 4.259 1.00 54.34 307 PRO A C 1
ATOM 2432 O O . PRO A 1 307 ? -8.710 27.064 3.498 1.00 54.34 307 PRO A O 1
ATOM 2435 N N . VAL A 1 308 ? -10.906 26.721 3.808 1.00 50.75 308 VAL A N 1
ATOM 2436 C CA . VAL A 1 308 ? -11.260 26.807 2.390 1.00 50.75 308 VAL A CA 1
ATOM 2437 C C . VAL A 1 308 ? -11.036 28.248 1.950 1.00 50.75 308 VAL A C 1
ATOM 2439 O O . VAL A 1 308 ? -11.834 29.134 2.255 1.00 50.75 308 VAL A O 1
ATOM 2442 N N . ASN A 1 309 ? -9.948 28.492 1.226 1.00 47.62 309 ASN A N 1
ATOM 2443 C CA . ASN A 1 309 ? -9.694 29.788 0.624 1.00 47.62 309 ASN A CA 1
ATOM 2444 C C . ASN A 1 309 ? -10.594 29.914 -0.617 1.00 47.62 309 ASN A C 1
ATOM 2446 O O . ASN A 1 309 ? -10.202 29.550 -1.725 1.00 47.62 309 ASN A O 1
ATOM 2450 N N . ARG A 1 310 ? -11.841 30.374 -0.428 1.00 43.44 310 ARG A N 1
ATOM 2451 C CA . ARG A 1 310 ? -12.834 30.532 -1.514 1.00 43.44 310 ARG A CA 1
ATOM 2452 C C . ARG A 1 310 ? -12.336 31.416 -2.670 1.00 43.44 310 ARG A C 1
ATOM 2454 O O . ARG A 1 310 ? -12.854 31.299 -3.771 1.00 43.44 310 ARG A O 1
ATOM 2461 N N . ASN A 1 311 ? -11.301 32.229 -2.454 1.00 43.47 311 ASN A N 1
ATOM 2462 C CA . ASN A 1 311 ? -10.752 33.149 -3.454 1.00 43.47 311 ASN A CA 1
ATOM 2463 C C . ASN A 1 311 ? -9.821 32.496 -4.495 1.00 43.47 311 ASN A C 1
ATOM 2465 O O . ASN A 1 311 ? -9.495 33.141 -5.486 1.00 43.47 311 ASN A O 1
ATOM 2469 N N . LEU A 1 312 ? -9.406 31.234 -4.324 1.00 43.84 312 LEU A N 1
ATOM 2470 C CA . LEU A 1 312 ? -8.557 30.543 -5.312 1.00 43.84 312 LEU A CA 1
ATOM 2471 C C . LEU A 1 312 ? -9.347 29.866 -6.446 1.00 43.84 312 LEU A C 1
ATOM 2473 O O . LEU A 1 312 ? -8.739 29.402 -7.406 1.00 43.84 312 LEU A O 1
ATOM 2477 N N . LEU A 1 313 ? -10.684 29.842 -6.378 1.00 40.81 313 LEU A N 1
ATOM 2478 C CA . LEU A 1 313 ? -11.534 29.338 -7.467 1.00 40.81 313 LEU A CA 1
ATOM 2479 C C . LEU A 1 313 ? -11.781 30.378 -8.576 1.00 40.81 313 LEU A C 1
ATOM 2481 O O . LEU A 1 313 ? -12.111 29.985 -9.686 1.00 40.81 313 LEU A O 1
ATOM 2485 N N . ASN A 1 314 ? -11.526 31.669 -8.330 1.00 41.44 314 ASN A N 1
ATOM 2486 C CA . ASN A 1 314 ? -11.745 32.731 -9.326 1.00 41.44 314 ASN A CA 1
ATOM 2487 C C . ASN A 1 314 ? -10.498 33.053 -10.173 1.00 41.44 314 ASN A C 1
ATOM 2489 O O . ASN A 1 314 ? -10.576 33.820 -11.124 1.00 41.44 314 ASN A O 1
ATOM 2493 N N . TYR A 1 315 ? -9.336 32.459 -9.875 1.00 38.31 315 TYR A N 1
ATOM 2494 C CA . TYR A 1 315 ? -8.080 32.785 -10.572 1.00 38.31 315 TYR A CA 1
ATOM 2495 C C . TYR A 1 315 ? -7.895 32.064 -11.922 1.00 38.31 315 TYR A C 1
ATOM 2497 O O . TYR A 1 315 ? -6.876 32.255 -12.585 1.00 38.31 315 TYR A O 1
ATOM 2505 N N . THR A 1 316 ? -8.857 31.229 -12.333 1.00 41.50 316 THR A N 1
ATOM 2506 C CA . THR A 1 316 ? -8.817 30.511 -13.621 1.00 41.50 316 THR A CA 1
ATOM 2507 C C . THR A 1 316 ? -9.747 31.087 -14.691 1.00 41.50 316 THR A C 1
ATOM 2509 O O . THR A 1 316 ? -9.611 30.693 -15.845 1.00 41.50 316 THR A O 1
ATOM 2512 N N . GLU A 1 317 ? -10.602 32.069 -14.374 1.00 42.16 317 GLU A N 1
ATOM 2513 C CA . GLU A 1 317 ? -11.520 32.669 -15.362 1.00 42.16 317 GLU A CA 1
ATOM 2514 C C . GLU A 1 317 ? -11.003 33.974 -16.006 1.00 42.16 317 GLU A C 1
ATOM 2516 O O . GLU A 1 317 ? -11.432 34.309 -17.105 1.00 42.16 317 GLU A O 1
ATOM 2521 N N . GLU A 1 318 ? -10.016 34.674 -15.430 1.00 43.22 318 GLU A N 1
ATOM 2522 C CA . GLU A 1 318 ? -9.577 35.990 -15.954 1.00 43.22 318 GLU A CA 1
ATOM 2523 C C . GLU A 1 318 ? -8.327 35.981 -16.856 1.00 43.22 318 GLU A C 1
ATOM 2525 O O . GLU A 1 318 ? -7.928 37.026 -17.362 1.00 43.22 318 GLU A O 1
ATOM 2530 N N . LYS A 1 319 ? -7.708 34.825 -17.143 1.00 41.31 319 LYS A N 1
ATOM 2531 C CA . LYS A 1 319 ? -6.566 34.747 -18.090 1.00 41.31 319 LYS A CA 1
ATOM 2532 C C . LYS A 1 319 ? -6.932 34.288 -19.507 1.00 41.31 319 LYS A C 1
ATOM 2534 O O . LYS A 1 319 ? -6.043 33.964 -20.289 1.00 41.31 319 LYS A O 1
ATOM 2539 N N . GLY A 1 320 ? -8.222 34.268 -19.843 1.00 42.56 320 GLY A N 1
ATOM 2540 C CA . GLY A 1 320 ? -8.727 33.853 -21.156 1.00 42.56 320 GLY A CA 1
ATOM 2541 C C . GLY A 1 320 ? -9.069 34.978 -22.139 1.00 42.56 320 GLY A C 1
ATOM 2542 O O . GLY A 1 320 ? -9.468 34.667 -23.256 1.00 42.56 320 GLY A O 1
ATOM 2543 N N . VAL A 1 321 ? -8.954 36.261 -21.769 1.00 46.53 321 VAL A N 1
ATOM 2544 C CA . VAL A 1 321 ? -9.340 37.375 -22.657 1.00 46.53 321 VAL A CA 1
ATOM 2545 C C . VAL A 1 321 ? -8.394 38.564 -22.482 1.00 46.53 321 VAL A C 1
ATOM 2547 O O . VAL A 1 321 ? -8.674 39.458 -21.693 1.00 46.53 321 VAL A O 1
ATOM 2550 N N . ALA A 1 322 ? -7.271 38.566 -23.204 1.00 43.59 322 ALA A N 1
ATOM 2551 C CA . ALA A 1 322 ? -6.572 39.783 -23.643 1.00 43.59 322 ALA A CA 1
ATOM 2552 C C . ALA A 1 322 ? -5.409 39.434 -24.595 1.00 43.59 322 ALA A C 1
ATOM 2554 O O . ALA A 1 322 ? -4.254 39.690 -24.278 1.00 43.59 322 ALA A O 1
ATOM 2555 N N . GLU A 1 323 ? -5.714 38.857 -25.759 1.00 42.84 323 GLU A N 1
ATOM 2556 C CA . GLU A 1 323 ? -4.880 39.007 -26.962 1.00 42.84 323 GLU A CA 1
ATOM 2557 C C . GLU A 1 323 ? -5.810 39.144 -28.177 1.00 42.84 323 GLU A C 1
ATOM 2559 O O . GLU A 1 323 ? -6.250 38.157 -28.765 1.00 42.84 323 GLU A O 1
ATOM 2564 N N . THR A 1 324 ? -6.137 40.395 -28.504 1.00 42.44 324 THR A N 1
ATOM 2565 C CA . THR A 1 324 ? -6.560 40.868 -29.833 1.00 42.44 324 THR A CA 1
ATOM 2566 C C . THR A 1 324 ? -5.991 42.256 -30.031 1.00 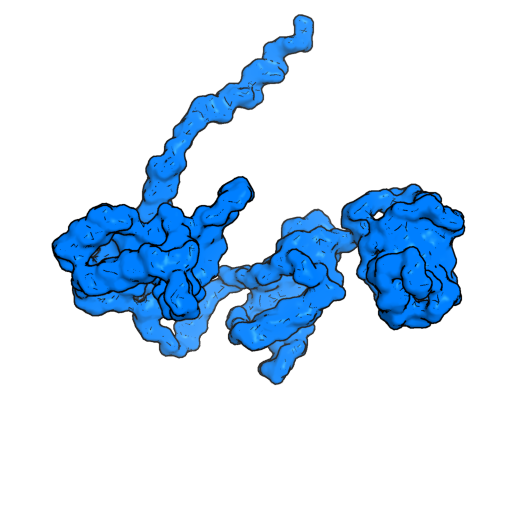42.44 324 THR A C 1
ATOM 2568 O O . THR A 1 324 ? -6.201 43.075 -29.105 1.00 42.44 324 THR A O 1
#

Sequence (324 aa):
MNKARVIIEVKKDSVNPNAVLVAENVFEQLGLSDKDLVVLKTDRKAIVVKPVKASITPNLVIIGENVGKILGVRDIELGEIVKTNIMHVGKAVIEFKTDIPDREVLDNVKKYLRNKIVRKSIPIRVKTGKGVVELAIHADAPTELIYISNKTILEVKTGKTRKYVQSRKTRELLESIVAKIFNELGFSVETNTHVRLKSGLRAEVDVRAYKVIEDTMFEIWVECKNWNKYIGRDAVDKFYSTIINSIKSPNMAIIIAKELSKDAYQEAKANGFLVITLGDKAREDNLEQIENIIKTKITRIFTLLAPVNRNLLNYTEEKGVAET